Protein AF-A0A9D7MPT8-F1 (afdb_monomer_lite)

Structure (mmCIF, N/CA/C/O backbone):
data_AF-A0A9D7MPT8-F1
#
_entry.id   AF-A0A9D7MPT8-F1
#
loop_
_atom_site.group_PDB
_atom_site.id
_atom_site.type_symbol
_atom_site.label_atom_id
_atom_site.label_alt_id
_atom_site.label_comp_id
_atom_site.label_asym_id
_atom_site.label_entity_id
_atom_site.label_seq_id
_atom_site.pdbx_PDB_ins_code
_atom_site.Cartn_x
_atom_site.Cartn_y
_atom_site.Cartn_z
_atom_site.occupancy
_atom_site.B_iso_or_equiv
_atom_site.auth_seq_id
_atom_site.auth_comp_id
_atom_site.auth_asym_id
_atom_site.auth_atom_id
_atom_site.pdbx_PDB_model_num
ATOM 1 N N . MET A 1 1 ? 1.029 -0.005 -26.015 1.00 52.91 1 MET A N 1
ATOM 2 C CA . MET A 1 1 ? 0.612 1.317 -26.519 1.00 52.91 1 MET A CA 1
ATOM 3 C C . MET A 1 1 ? 1.870 2.120 -26.772 1.00 52.91 1 MET A C 1
ATOM 5 O O . MET A 1 1 ? 2.689 2.194 -25.864 1.00 52.91 1 MET A O 1
ATOM 9 N N . SER A 1 2 ? 2.068 2.625 -27.988 1.00 65.50 2 SER A N 1
ATOM 10 C CA . SER A 1 2 ? 3.262 3.395 -28.365 1.00 65.50 2 SER A CA 1
ATOM 11 C C . SER A 1 2 ? 2.953 4.892 -28.501 1.00 65.50 2 SER A C 1
ATOM 13 O O . SER A 1 2 ? 1.793 5.294 -28.601 1.00 65.50 2 SER A O 1
ATOM 15 N N . GLN A 1 3 ? 3.990 5.736 -28.554 1.00 68.50 3 GLN A N 1
ATOM 16 C CA . GLN A 1 3 ? 3.855 7.165 -28.879 1.00 68.50 3 GLN A CA 1
ATOM 17 C C . GLN A 1 3 ? 3.132 7.387 -30.221 1.00 68.50 3 GLN A C 1
ATOM 19 O O . GLN A 1 3 ? 2.361 8.334 -30.370 1.00 68.50 3 GLN A O 1
ATOM 24 N N . GLU A 1 4 ? 3.337 6.492 -31.190 1.00 76.75 4 GLU A N 1
ATOM 25 C CA . GLU A 1 4 ? 2.678 6.548 -32.497 1.00 76.75 4 GLU A CA 1
ATOM 26 C C . GLU A 1 4 ? 1.159 6.372 -32.389 1.00 76.75 4 GLU A C 1
ATOM 28 O O . GLU A 1 4 ? 0.420 7.014 -33.134 1.00 76.75 4 GLU A O 1
ATOM 33 N N . ASP A 1 5 ? 0.678 5.558 -31.444 1.00 76.62 5 ASP A N 1
ATOM 34 C CA . ASP A 1 5 ? -0.756 5.376 -31.205 1.00 76.62 5 ASP A CA 1
ATOM 35 C C . ASP A 1 5 ? -1.396 6.658 -30.643 1.00 76.62 5 ASP A C 1
ATOM 37 O O . ASP A 1 5 ? -2.483 7.049 -31.075 1.00 76.62 5 ASP A O 1
ATOM 41 N N . ILE A 1 6 ? -0.691 7.367 -29.750 1.00 76.00 6 ILE A N 1
ATOM 42 C CA . ILE A 1 6 ? -1.137 8.652 -29.184 1.00 76.00 6 ILE A CA 1
ATOM 43 C C . ILE A 1 6 ? -1.155 9.744 -30.261 1.00 76.00 6 ILE A C 1
ATOM 45 O O . ILE A 1 6 ? -2.119 10.506 -30.343 1.00 76.00 6 ILE A O 1
ATOM 49 N N . ILE A 1 7 ? -0.129 9.814 -31.118 1.00 83.25 7 ILE A N 1
ATOM 50 C CA . ILE A 1 7 ? -0.075 10.777 -32.232 1.00 83.25 7 ILE A CA 1
ATOM 51 C C . ILE A 1 7 ? -1.159 10.469 -33.271 1.00 83.25 7 ILE A C 1
ATOM 53 O O . ILE A 1 7 ? -1.781 11.386 -33.804 1.00 83.25 7 ILE A O 1
ATOM 57 N N . ARG A 1 8 ? -1.442 9.189 -33.540 1.00 86.12 8 ARG A N 1
ATOM 58 C CA . ARG A 1 8 ? -2.521 8.784 -34.452 1.00 86.12 8 ARG A CA 1
ATOM 59 C C . ARG A 1 8 ? -3.890 9.237 -33.942 1.00 86.12 8 ARG A C 1
ATOM 61 O O . ARG A 1 8 ? -4.705 9.702 -34.736 1.00 86.12 8 ARG A O 1
ATOM 68 N N . ALA A 1 9 ? -4.133 9.124 -32.636 1.00 84.44 9 ALA A N 1
ATOM 69 C CA . ALA A 1 9 ? -5.359 9.605 -32.003 1.00 84.44 9 ALA A CA 1
ATOM 70 C C . ALA A 1 9 ? -5.410 11.141 -31.878 1.00 84.44 9 ALA A C 1
ATOM 72 O O . ALA A 1 9 ? -6.498 11.718 -31.879 1.00 84.44 9 ALA A O 1
ATOM 73 N N . ASN A 1 10 ? -4.247 11.803 -31.824 1.00 86.75 10 ASN A N 1
ATOM 74 C CA . ASN A 1 10 ? -4.103 13.250 -31.638 1.00 86.75 10 ASN A CA 1
ATOM 75 C C . ASN A 1 10 ? -3.073 13.842 -32.616 1.00 86.75 10 ASN A C 1
ATOM 77 O O . ASN A 1 10 ? -1.945 14.159 -32.222 1.00 86.75 10 ASN A O 1
ATOM 81 N N . PRO A 1 11 ? -3.445 14.049 -33.892 1.00 88.75 11 PRO A N 1
ATOM 82 C CA . PRO A 1 11 ? -2.499 14.479 -34.924 1.00 88.75 11 PRO A CA 1
ATOM 83 C C . PRO A 1 11 ? -1.798 15.807 -34.621 1.00 88.75 11 PRO A C 1
ATOM 85 O O . PRO A 1 11 ? -0.699 16.050 -35.106 1.00 88.75 11 PRO A O 1
ATOM 88 N N . PHE A 1 12 ? -2.404 16.662 -33.793 1.00 86.06 12 PHE A N 1
ATOM 89 C CA . PHE A 1 12 ? -1.827 17.945 -33.392 1.00 86.06 12 PHE A CA 1
ATOM 90 C C . PHE A 1 12 ? -0.574 17.817 -32.512 1.00 86.06 12 PHE A C 1
ATOM 92 O O . PHE A 1 12 ? 0.147 18.801 -32.375 1.00 86.06 12 PHE A O 1
ATOM 99 N N . PHE A 1 13 ? -0.294 16.639 -31.942 1.00 83.38 13 PHE A N 1
ATOM 100 C CA . PHE A 1 13 ? 0.969 16.359 -31.255 1.00 83.38 13 PHE A CA 1
ATOM 101 C C . PHE A 1 13 ? 2.124 16.053 -32.207 1.00 83.38 13 PHE A C 1
ATOM 103 O O . PHE A 1 13 ? 3.279 16.101 -31.777 1.00 83.38 13 PHE A O 1
ATOM 110 N N . ALA A 1 14 ? 1.857 15.765 -33.485 1.00 84.44 14 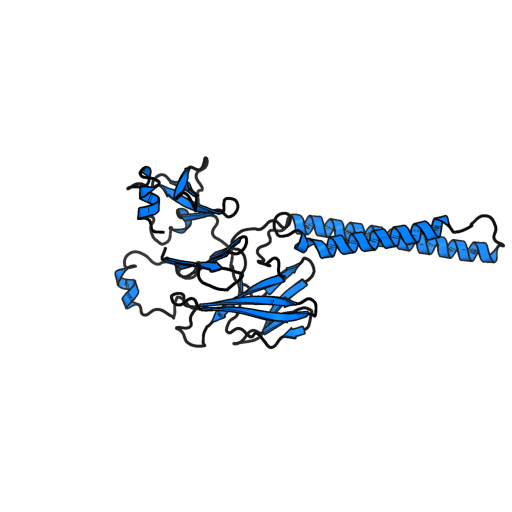ALA A N 1
ATOM 111 C CA . ALA A 1 14 ? 2.908 15.527 -34.466 1.00 84.44 14 ALA A CA 1
ATOM 112 C C . ALA A 1 14 ? 3.802 16.775 -34.588 1.00 84.44 14 ALA A C 1
ATOM 114 O O . ALA A 1 14 ? 3.372 17.820 -35.070 1.00 84.44 14 ALA A O 1
ATOM 115 N N . GLY A 1 15 ? 5.042 16.677 -34.097 1.00 77.88 15 GLY A N 1
ATOM 116 C CA . GLY A 1 15 ? 6.001 17.789 -34.058 1.00 77.88 15 GLY A CA 1
ATOM 117 C C . GLY A 1 15 ? 5.769 18.830 -32.953 1.00 77.88 15 GLY A C 1
ATOM 118 O O . GLY A 1 15 ? 6.549 19.773 -32.850 1.00 77.88 15 GLY A O 1
ATOM 119 N N . ASN A 1 16 ? 4.742 18.660 -32.117 1.00 81.12 16 ASN A N 1
ATOM 120 C CA . ASN A 1 16 ? 4.371 19.607 -31.059 1.00 81.12 16 ASN A CA 1
ATOM 121 C C . ASN A 1 16 ? 4.410 19.020 -29.648 1.00 81.12 16 ASN A C 1
ATOM 123 O O . ASN A 1 16 ? 4.405 19.795 -28.697 1.00 81.12 16 ASN A O 1
ATOM 127 N N . LEU A 1 17 ? 4.445 17.695 -29.495 1.00 81.19 17 LEU A N 1
ATOM 128 C CA . LEU A 1 17 ? 4.670 17.057 -28.198 1.00 81.19 17 LEU A CA 1
ATOM 129 C C . LEU A 1 17 ? 6.039 17.474 -27.649 1.00 81.19 17 LEU A C 1
ATOM 131 O O . LEU A 1 17 ? 7.028 17.400 -28.383 1.00 81.19 17 LEU A O 1
ATOM 13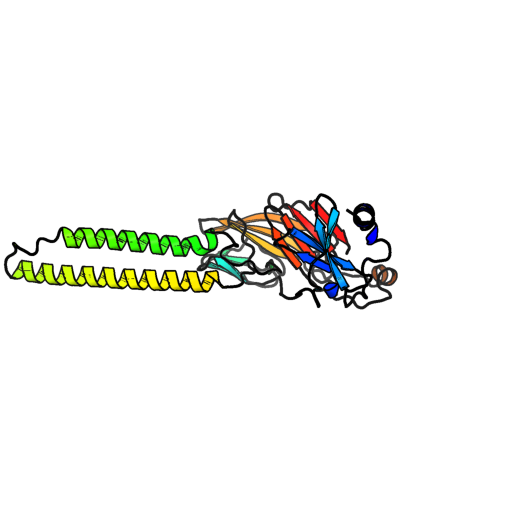5 N N . SER A 1 18 ? 6.105 17.888 -26.382 1.00 76.94 18 SER A N 1
ATOM 136 C CA . SER A 1 18 ? 7.357 18.326 -25.765 1.00 76.94 18 SER A CA 1
ATOM 137 C C . SER A 1 18 ? 8.443 17.266 -25.882 1.00 76.94 18 SER A C 1
ATOM 139 O O . SER A 1 18 ? 8.243 16.113 -25.522 1.00 76.94 18 SER A O 1
ATOM 141 N N . GLN A 1 19 ? 9.627 17.661 -26.334 1.00 76.38 19 GLN A N 1
ATOM 142 C CA . GLN A 1 19 ? 10.819 16.808 -26.341 1.00 76.38 19 GLN A CA 1
ATOM 143 C C . GLN A 1 19 ? 11.842 17.392 -25.358 1.00 76.38 19 GLN A C 1
ATOM 145 O O . GLN A 1 19 ? 12.830 17.988 -25.789 1.00 76.38 19 GLN A O 1
ATOM 150 N N . PRO A 1 20 ? 11.558 17.356 -24.043 1.00 66.12 20 PRO A N 1
ATOM 151 C CA . PRO A 1 20 ? 12.409 18.000 -23.057 1.00 66.12 20 PRO A CA 1
ATOM 152 C C . PRO A 1 20 ? 13.755 17.292 -22.919 1.00 66.12 20 PRO A C 1
ATOM 154 O O . PRO A 1 20 ? 13.882 16.097 -23.185 1.00 66.12 20 PRO A O 1
ATOM 157 N N . GLU A 1 21 ? 14.754 18.026 -22.431 1.00 58.06 21 GLU A N 1
ATOM 158 C CA . GLU A 1 21 ? 15.981 17.404 -21.941 1.00 58.06 21 GLU A CA 1
ATOM 159 C C . GLU A 1 21 ? 15.659 16.484 -20.756 1.00 58.06 21 GLU A C 1
ATOM 161 O O . GLU A 1 21 ? 14.774 16.779 -19.944 1.00 58.06 21 GLU A O 1
ATOM 166 N N . TRP A 1 22 ? 16.389 15.374 -20.648 1.00 56.22 22 TRP A N 1
ATOM 167 C CA . TRP A 1 22 ? 16.114 14.286 -19.703 1.00 56.22 22 TRP A CA 1
ATOM 168 C C . TRP A 1 22 ? 15.943 14.741 -18.248 1.00 56.22 22 TRP A C 1
ATOM 170 O O . TRP A 1 22 ? 14.982 14.362 -17.582 1.00 56.22 22 TRP A O 1
ATOM 180 N N . ASN A 1 23 ? 16.816 15.630 -17.776 1.00 53.31 23 ASN A N 1
ATOM 181 C CA . ASN A 1 23 ? 16.774 16.228 -16.434 1.00 53.31 23 ASN A CA 1
ATOM 182 C C . ASN A 1 23 ? 15.512 17.076 -16.158 1.00 53.31 23 ASN A C 1
ATOM 184 O O . ASN A 1 23 ? 15.266 17.489 -15.023 1.00 53.31 23 ASN A O 1
ATOM 188 N N . THR A 1 24 ? 14.706 17.354 -17.183 1.00 60.75 24 THR A N 1
ATOM 189 C CA . THR A 1 24 ? 13.483 18.149 -17.089 1.00 60.75 24 THR A CA 1
ATOM 190 C C . THR A 1 24 ? 12.220 17.390 -17.472 1.00 60.75 24 THR A C 1
ATOM 192 O O . THR A 1 24 ? 11.157 17.989 -17.374 1.00 60.75 24 THR A O 1
ATOM 195 N N . VAL A 1 25 ? 12.282 16.095 -17.818 1.00 66.56 25 VAL A N 1
ATOM 196 C CA . VAL A 1 25 ? 11.120 15.255 -18.210 1.00 66.56 25 VAL A CA 1
ATOM 197 C C . VAL A 1 25 ? 9.954 15.379 -17.226 1.00 66.56 25 VAL A C 1
ATOM 199 O O . VAL A 1 25 ? 8.803 15.538 -17.630 1.00 66.56 25 VAL A O 1
ATOM 202 N N . GLN A 1 26 ? 10.268 15.442 -15.933 1.00 60.72 26 GLN A N 1
ATOM 203 C CA . GLN A 1 26 ? 9.324 15.672 -14.837 1.00 60.72 26 GLN A CA 1
ATOM 204 C C . GLN A 1 26 ? 8.533 16.994 -14.907 1.00 60.72 26 GLN A C 1
ATOM 206 O O . GLN A 1 26 ? 7.583 17.211 -14.170 1.00 60.72 26 GLN A O 1
ATOM 211 N N . ARG A 1 27 ? 8.892 17.927 -15.784 1.00 64.25 27 ARG A N 1
ATOM 212 C CA . ARG A 1 27 ? 8.135 19.168 -16.007 1.00 64.25 27 ARG A CA 1
ATOM 213 C C . ARG A 1 27 ? 7.127 19.047 -17.146 1.00 64.25 27 ARG A C 1
ATOM 215 O O . ARG A 1 27 ? 6.293 19.932 -17.289 1.00 64.25 27 ARG A O 1
ATOM 222 N N . PHE A 1 28 ? 7.198 17.976 -17.936 1.00 68.88 28 PHE A N 1
ATOM 223 C CA . PHE A 1 28 ? 6.450 17.834 -19.188 1.00 68.88 28 PHE A CA 1
ATOM 224 C C . PHE A 1 28 ? 5.577 16.574 -19.241 1.00 68.88 28 PHE A C 1
ATOM 226 O O . PHE A 1 28 ? 4.603 16.531 -19.990 1.00 68.88 28 PHE A O 1
ATOM 233 N N . TYR A 1 29 ? 5.872 15.582 -18.403 1.00 72.94 29 TYR A N 1
ATOM 234 C CA . TYR A 1 29 ? 5.128 14.332 -18.333 1.00 72.94 29 TYR A CA 1
ATOM 235 C C . TYR A 1 29 ? 4.701 14.022 -16.901 1.00 72.94 29 TYR A C 1
ATOM 237 O O . TYR A 1 29 ? 5.472 14.193 -15.955 1.00 72.94 29 TYR A O 1
ATOM 245 N N . GLY A 1 30 ? 3.472 13.540 -16.744 1.00 69.25 30 GLY A N 1
ATOM 246 C CA . GLY A 1 30 ? 2.886 13.217 -15.448 1.00 69.25 30 GLY A CA 1
ATOM 247 C C . GLY A 1 30 ? 1.729 12.228 -15.558 1.00 69.25 30 GLY A C 1
ATOM 248 O O . GLY A 1 30 ? 1.456 11.670 -16.620 1.00 69.25 30 GLY A O 1
ATOM 249 N N . PHE A 1 31 ? 1.036 12.005 -14.447 1.00 66.12 31 PHE A N 1
ATOM 250 C CA . PHE A 1 31 ? -0.172 11.188 -14.396 1.00 66.12 31 PHE A CA 1
ATOM 251 C C . PHE A 1 31 ? -1.131 11.782 -13.370 1.00 66.12 31 PHE A C 1
ATOM 253 O O . PHE A 1 31 ? -0.730 12.034 -12.233 1.00 66.12 31 PHE A O 1
ATOM 260 N N . ASP A 1 32 ? -2.382 11.987 -13.769 1.00 59.31 32 ASP A N 1
ATOM 261 C CA . ASP A 1 32 ? -3.448 12.474 -12.897 1.00 59.31 32 ASP A CA 1
ATOM 262 C C . ASP A 1 32 ? -4.269 11.305 -12.393 1.00 59.31 32 ASP A C 1
ATOM 264 O O . ASP A 1 32 ? -4.832 10.537 -13.172 1.00 59.31 32 ASP A O 1
ATOM 268 N N . VAL A 1 33 ? -4.310 11.158 -11.075 1.00 49.66 33 VAL A N 1
ATOM 269 C CA . VAL A 1 33 ? -4.965 10.025 -10.420 1.00 49.66 33 VAL A CA 1
ATOM 270 C C . VAL A 1 33 ? -6.466 10.220 -10.294 1.00 49.66 33 VAL A C 1
ATOM 272 O O . VAL A 1 33 ? -7.190 9.232 -10.338 1.00 49.66 33 VAL A O 1
ATOM 275 N N . LEU A 1 34 ? -6.948 11.461 -10.196 1.00 49.78 34 LEU A N 1
ATOM 276 C CA . LEU A 1 34 ? -8.384 11.735 -10.130 1.00 49.78 34 LEU A CA 1
ATOM 277 C C . LEU A 1 34 ? -9.047 11.428 -11.474 1.00 49.78 34 LEU A C 1
ATOM 279 O O . LEU A 1 34 ? -10.147 10.884 -11.517 1.00 49.78 34 LEU A O 1
ATOM 283 N N . LYS A 1 35 ? -8.355 11.740 -12.575 1.00 55.16 35 LYS A N 1
ATOM 284 C CA . LYS A 1 35 ? -8.800 11.420 -13.937 1.00 55.16 35 LYS A CA 1
ATOM 285 C C . LYS A 1 35 ? -8.324 10.058 -14.446 1.00 55.16 35 LYS A C 1
ATOM 287 O O . LYS A 1 35 ? -8.833 9.595 -15.462 1.00 55.16 35 LYS A O 1
ATOM 292 N N . ILE A 1 36 ? -7.360 9.431 -13.768 1.00 55.69 36 ILE A N 1
ATOM 293 C CA . ILE A 1 36 ? -6.693 8.182 -14.181 1.00 55.69 36 ILE A CA 1
ATOM 294 C C . ILE A 1 36 ? -6.138 8.323 -15.608 1.00 55.69 36 ILE A C 1
ATOM 296 O O . ILE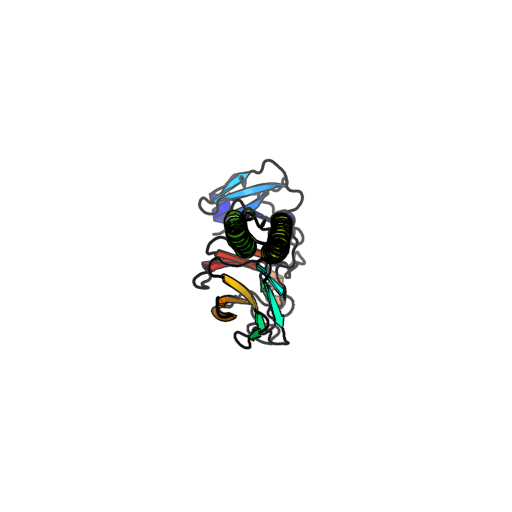 A 1 36 ? -6.345 7.482 -16.482 1.00 55.69 36 ILE A O 1
ATOM 300 N N . ALA A 1 37 ? -5.460 9.438 -15.867 1.00 64.38 37 ALA A N 1
ATOM 301 C CA . ALA A 1 37 ? -5.052 9.834 -17.208 1.00 64.38 37 ALA A CA 1
ATOM 302 C C . ALA A 1 37 ? -3.574 10.251 -17.226 1.00 64.38 37 ALA A C 1
ATOM 304 O O . ALA A 1 37 ? -3.169 11.096 -16.418 1.00 64.38 37 ALA A O 1
ATOM 305 N N . PRO A 1 38 ? -2.752 9.719 -18.154 1.00 71.31 38 PRO A N 1
ATOM 306 C CA . PRO A 1 38 ? -1.439 10.281 -18.434 1.00 71.31 38 PRO A CA 1
ATOM 307 C C . PRO A 1 38 ? -1.549 11.760 -18.794 1.00 71.31 38 PRO A C 1
ATOM 309 O O . PRO A 1 38 ? -2.461 12.172 -19.509 1.00 71.31 38 PRO A O 1
ATOM 312 N N . MET A 1 39 ? -0.601 12.551 -18.314 1.00 77.69 39 MET A N 1
ATOM 313 C CA . MET A 1 39 ? -0.482 13.966 -18.630 1.00 77.69 39 MET A CA 1
ATOM 314 C C . MET A 1 39 ? 0.742 14.162 -19.510 1.00 77.69 39 MET A C 1
ATOM 316 O O . MET A 1 39 ? 1.839 13.731 -19.155 1.00 77.69 39 MET A O 1
ATOM 320 N N . VAL A 1 40 ? 0.559 14.826 -20.643 1.00 81.00 40 VAL A N 1
ATOM 321 C CA . VAL A 1 40 ? 1.644 15.193 -21.560 1.00 81.00 40 VAL A CA 1
ATOM 322 C C . VAL A 1 40 ? 1.575 16.682 -21.844 1.00 81.00 40 VAL A C 1
ATOM 324 O O . VAL A 1 40 ? 0.483 17.249 -21.830 1.00 81.00 40 VAL A O 1
ATOM 327 N N . SER A 1 41 ? 2.701 17.325 -22.128 1.00 79.88 41 SER A N 1
ATOM 328 C CA . SER A 1 41 ? 2.706 18.721 -22.557 1.00 79.88 41 SER A CA 1
ATOM 329 C C . SER A 1 41 ? 3.171 18.924 -23.995 1.00 79.88 41 SER A C 1
ATOM 331 O O . SER A 1 41 ? 3.801 18.060 -24.611 1.00 79.88 41 SER A O 1
ATOM 333 N N . ASP A 1 42 ? 2.783 20.069 -24.557 1.00 81.12 42 ASP A N 1
ATOM 334 C CA . ASP A 1 42 ? 3.267 20.543 -25.849 1.00 81.12 42 ASP A CA 1
ATOM 335 C C . ASP A 1 42 ? 4.461 21.501 -25.712 1.00 81.12 42 ASP A C 1
ATOM 337 O O . ASP A 1 42 ? 4.772 22.020 -24.639 1.00 81.12 42 ASP A O 1
ATOM 341 N N . ASN A 1 43 ? 5.137 21.784 -26.825 1.00 78.56 43 ASN A N 1
ATOM 342 C CA . ASN A 1 43 ? 6.272 22.712 -26.895 1.00 78.56 43 ASN A CA 1
ATOM 343 C C . ASN A 1 43 ? 5.954 24.139 -26.397 1.00 78.56 43 ASN A C 1
ATOM 345 O O . ASN A 1 43 ? 6.875 24.917 -26.162 1.00 78.56 43 ASN A O 1
ATOM 349 N N . SER A 1 44 ? 4.674 24.495 -26.240 1.00 75.56 44 SER A N 1
ATOM 350 C CA . SER A 1 44 ? 4.227 25.780 -25.687 1.00 75.56 44 SER A CA 1
ATOM 351 C C . SER A 1 44 ? 3.936 25.720 -24.179 1.00 75.56 44 SER A C 1
ATOM 353 O O . SER A 1 44 ? 3.575 26.739 -23.590 1.00 75.56 44 SER A O 1
ATOM 355 N N . GLY A 1 45 ? 4.098 24.555 -23.544 1.00 70.12 45 GLY A N 1
ATOM 356 C CA . GLY A 1 45 ? 3.878 24.336 -22.116 1.00 70.12 45 GLY A CA 1
ATOM 357 C C . GLY A 1 45 ? 2.417 24.099 -21.725 1.00 70.12 45 GLY A C 1
ATOM 358 O O . GLY A 1 45 ? 2.101 24.146 -20.535 1.00 70.12 45 GLY A O 1
ATOM 359 N N . TYR A 1 46 ? 1.512 23.854 -22.680 1.00 78.56 46 TYR A N 1
ATOM 360 C CA . TYR A 1 46 ? 0.156 23.414 -22.345 1.00 78.56 46 TYR A CA 1
ATOM 361 C C . TYR A 1 46 ? 0.147 21.934 -22.010 1.00 78.56 46 TYR A C 1
ATOM 363 O O . TYR A 1 46 ? 0.821 21.154 -22.676 1.00 78.56 46 TYR A O 1
ATOM 371 N N . VAL A 1 47 ? -0.655 21.553 -21.019 1.00 81.00 47 VAL A N 1
ATOM 372 C CA . VAL A 1 47 ? -0.804 20.166 -20.583 1.00 81.00 47 VAL A CA 1
ATOM 373 C C . VAL A 1 47 ? -2.079 19.569 -21.177 1.00 81.00 47 VAL A C 1
ATOM 375 O O . VAL A 1 47 ? -3.063 20.264 -21.433 1.00 81.00 47 VAL A O 1
ATOM 378 N N . TYR A 1 48 ? -2.048 18.267 -21.420 1.00 83.00 48 TYR A N 1
ATOM 379 C CA . TYR A 1 48 ? -3.138 17.490 -21.977 1.00 83.00 48 TYR A CA 1
ATOM 380 C C . TYR A 1 48 ? -3.285 16.189 -21.194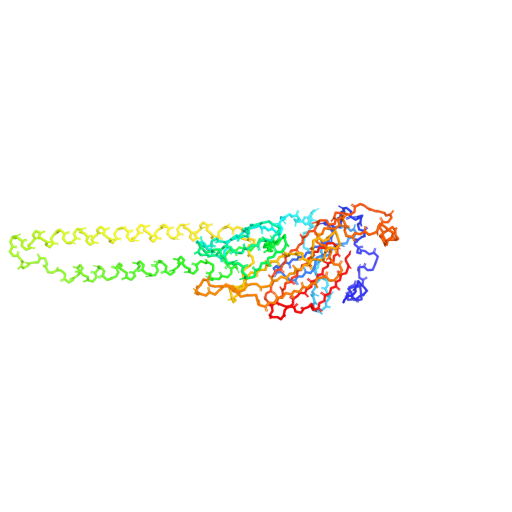 1.00 83.00 48 TYR A C 1
ATOM 382 O O . TYR A 1 48 ? -2.294 15.502 -20.948 1.00 83.00 48 TYR A O 1
ATOM 390 N N . TYR A 1 49 ? -4.518 15.835 -20.848 1.00 80.62 49 TYR A N 1
ATOM 391 C CA . TYR A 1 49 ? -4.868 14.521 -20.319 1.00 80.62 49 TYR A CA 1
ATOM 392 C C . TYR A 1 49 ? -5.112 13.554 -21.466 1.00 80.62 49 TYR A C 1
ATOM 394 O O . TYR A 1 49 ? -5.883 13.868 -22.368 1.00 80.62 49 TYR A O 1
ATOM 402 N N . ILE A 1 50 ? -4.494 12.381 -21.428 1.00 79.00 50 ILE A N 1
ATOM 403 C CA . ILE A 1 50 ? -4.733 11.314 -22.396 1.00 79.00 50 ILE A CA 1
ATOM 404 C C . ILE A 1 50 ? -5.748 10.343 -21.803 1.00 79.00 50 ILE A C 1
ATOM 406 O O . ILE A 1 50 ? -5.499 9.734 -20.767 1.00 79.00 50 ILE A O 1
ATOM 410 N N . ASP A 1 51 ? -6.888 10.172 -22.463 1.00 74.25 51 ASP A N 1
ATOM 411 C CA . ASP A 1 51 ? -7.829 9.107 -22.121 1.00 74.25 51 ASP A CA 1
ATOM 412 C C . ASP A 1 51 ? -7.144 7.742 -22.348 1.00 74.25 51 ASP A C 1
ATOM 414 O O . ASP A 1 51 ? -6.726 7.453 -23.473 1.00 74.25 51 ASP A O 1
ATOM 418 N N . PRO A 1 52 ? -7.015 6.881 -21.323 1.00 68.88 52 PRO A N 1
ATOM 419 C CA . PRO A 1 52 ? -6.278 5.622 -21.436 1.00 68.88 52 PRO A CA 1
ATOM 420 C C . PRO A 1 52 ? -6.955 4.581 -22.344 1.00 68.88 52 PRO A C 1
ATOM 422 O O . PRO A 1 52 ? -6.313 3.604 -22.727 1.00 68.88 52 PRO A O 1
ATOM 425 N N . VAL A 1 53 ? -8.235 4.760 -22.686 1.00 72.44 53 VAL A N 1
ATOM 426 C CA . VAL A 1 53 ? -9.010 3.863 -23.554 1.00 72.44 53 VAL A CA 1
ATOM 427 C C . VAL A 1 53 ? -9.073 4.408 -24.975 1.00 72.44 53 VAL A C 1
ATOM 429 O O . VAL A 1 53 ? -8.758 3.697 -25.928 1.00 72.44 53 VAL A O 1
ATOM 432 N N . SER A 1 54 ? -9.499 5.663 -25.137 1.00 78.50 54 SER A N 1
ATOM 433 C CA . SER A 1 54 ? -9.693 6.257 -26.467 1.00 78.50 54 SER A CA 1
ATOM 434 C C . SER A 1 54 ? -8.428 6.887 -27.046 1.00 78.50 54 SER A C 1
ATOM 436 O O . SER A 1 54 ? -8.390 7.202 -28.238 1.00 78.50 54 SER A O 1
ATOM 438 N N . LEU A 1 55 ? -7.406 7.077 -26.209 1.00 79.19 55 LEU A N 1
ATOM 439 C CA . LEU A 1 55 ? -6.152 7.774 -26.494 1.00 79.19 55 LEU A CA 1
ATOM 440 C C . LEU A 1 55 ? -6.327 9.241 -26.864 1.00 79.19 55 LEU A C 1
ATOM 442 O O . LEU A 1 55 ? -5.349 9.881 -27.230 1.00 79.19 55 LEU A O 1
ATOM 446 N N . LYS A 1 56 ? -7.538 9.798 -26.779 1.00 83.81 56 LYS A N 1
ATOM 447 C CA . LYS A 1 56 ? -7.795 11.198 -27.110 1.00 83.81 56 LYS A CA 1
ATOM 448 C C . LYS A 1 56 ? -7.278 12.117 -26.013 1.00 83.81 56 LYS A C 1
ATOM 450 O O . LYS A 1 56 ? -7.382 11.814 -24.828 1.00 83.81 56 LYS A O 1
ATOM 455 N N . ALA A 1 57 ? -6.750 13.253 -26.439 1.00 85.50 57 ALA A N 1
ATOM 456 C CA . ALA A 1 57 ? -6.163 14.257 -25.582 1.00 85.50 57 ALA A CA 1
ATOM 457 C C . ALA A 1 57 ? -7.162 15.376 -25.261 1.00 85.50 57 ALA A C 1
ATOM 459 O O . ALA A 1 57 ? -7.732 16.000 -26.158 1.00 85.50 57 ALA A O 1
ATOM 460 N N . GLU A 1 58 ? -7.332 15.659 -23.975 1.00 86.25 58 GLU A N 1
ATOM 461 C CA . GLU A 1 58 ? -8.113 16.774 -23.444 1.00 86.25 58 GLU A CA 1
ATOM 462 C C . GLU A 1 58 ? -7.156 17.856 -22.928 1.00 86.25 58 GLU A C 1
ATOM 464 O O . GLU A 1 58 ? -6.395 17.628 -21.987 1.00 86.25 58 GLU A O 1
ATOM 469 N N . LYS A 1 59 ? -7.176 19.042 -23.542 1.00 84.94 59 LYS A N 1
ATOM 470 C CA . LYS A 1 59 ? -6.317 20.167 -23.147 1.00 84.94 59 LYS A CA 1
ATOM 471 C C . LYS A 1 59 ? -6.742 20.742 -21.792 1.00 84.94 59 LYS A C 1
ATOM 473 O O . LYS A 1 59 ? -7.925 21.000 -21.582 1.00 84.94 59 LYS A O 1
ATOM 478 N N . THR A 1 60 ? -5.786 21.012 -20.905 1.00 73.88 60 THR A N 1
ATOM 479 C CA . THR A 1 60 ? -6.046 21.687 -19.626 1.00 73.88 60 THR A CA 1
ATOM 480 C C . THR A 1 60 ? -6.296 23.184 -19.816 1.00 73.88 60 THR A C 1
ATOM 482 O O . THR A 1 60 ? -5.781 23.818 -20.740 1.00 73.88 60 THR A O 1
ATOM 485 N N . THR A 1 61 ? -7.086 23.777 -18.920 1.00 63.88 61 THR A N 1
ATOM 486 C CA . THR A 1 61 ? -7.353 25.225 -18.903 1.00 63.88 61 THR A CA 1
ATOM 487 C C . THR A 1 61 ? -6.200 26.044 -18.321 1.00 63.88 61 THR A C 1
ATOM 489 O O . THR A 1 61 ? -6.090 27.230 -18.620 1.00 63.88 61 THR A O 1
ATOM 492 N N . GLU A 1 62 ? -5.326 25.424 -17.525 1.00 56.50 62 GLU A N 1
ATOM 493 C CA . GLU A 1 62 ? -4.174 26.061 -16.879 1.00 56.50 62 GLU A CA 1
ATOM 494 C C . GLU A 1 62 ? -2.857 25.404 -17.317 1.00 56.50 62 GLU A C 1
ATOM 496 O O . GLU A 1 62 ? -2.807 24.193 -17.557 1.00 56.50 62 GLU A O 1
ATOM 501 N N . SER A 1 63 ? -1.783 26.196 -17.417 1.00 54.66 63 SER A N 1
ATOM 502 C CA . SER A 1 63 ? -0.425 25.683 -17.607 1.00 54.66 63 SER A CA 1
ATOM 503 C C . SER A 1 63 ? 0.178 25.312 -16.253 1.00 54.66 63 SER A C 1
ATOM 505 O O . SER A 1 63 ? 0.374 26.156 -15.376 1.00 54.66 63 SER A O 1
ATOM 507 N N . ILE A 1 64 ? 0.479 24.030 -16.062 1.00 54.50 64 ILE A N 1
ATOM 508 C CA . ILE A 1 64 ? 1.146 23.559 -14.848 1.00 54.50 64 ILE A CA 1
ATOM 509 C C . ILE A 1 64 ? 2.641 23.881 -14.991 1.00 54.50 64 ILE A C 1
ATOM 511 O O . ILE A 1 64 ? 3.304 23.373 -15.889 1.00 54.50 64 ILE A O 1
ATOM 515 N N . LYS A 1 65 ? 3.179 24.771 -14.140 1.00 49.38 65 LYS A N 1
ATOM 516 C CA . LYS A 1 65 ? 4.582 25.247 -14.226 1.00 49.38 65 LYS A CA 1
ATOM 517 C C . LYS A 1 65 ? 5.620 24.153 -13.952 1.00 49.38 65 LYS A C 1
ATOM 519 O O . LYS A 1 65 ? 6.744 24.230 -14.440 1.00 49.38 65 LYS A O 1
ATOM 524 N N . ALA A 1 66 ? 5.242 23.177 -13.143 1.00 50.91 66 ALA A N 1
ATOM 525 C CA . ALA A 1 66 ? 5.934 21.924 -12.915 1.00 50.91 66 ALA A CA 1
ATOM 526 C C . ALA A 1 66 ? 4.899 20.974 -12.320 1.00 50.91 66 ALA A C 1
ATOM 528 O O . ALA A 1 66 ? 4.094 21.390 -11.485 1.00 50.91 66 ALA A O 1
ATOM 529 N N . PHE A 1 67 ? 4.901 19.721 -12.750 1.00 54.59 67 PHE A N 1
ATOM 530 C CA . PHE A 1 67 ? 4.183 18.695 -12.010 1.00 54.59 67 PHE A CA 1
ATOM 531 C C . PHE A 1 67 ? 4.809 18.608 -10.610 1.00 54.59 67 PHE A C 1
ATOM 533 O O . PHE A 1 67 ? 6.034 18.694 -10.486 1.00 54.59 67 PHE A O 1
ATOM 540 N N . GLU A 1 68 ? 4.001 18.460 -9.557 1.00 48.94 68 GLU A N 1
ATOM 541 C CA . GLU A 1 68 ? 4.551 18.096 -8.250 1.00 48.94 68 GLU A CA 1
ATOM 542 C C . GLU A 1 68 ? 5.159 16.692 -8.384 1.00 48.94 68 GLU A C 1
ATOM 544 O O . GLU A 1 68 ? 4.484 15.675 -8.575 1.00 48.94 68 GLU A O 1
ATOM 549 N N . PHE A 1 69 ? 6.482 16.665 -8.384 1.00 50.81 69 PHE A N 1
ATOM 550 C CA . PHE A 1 69 ? 7.285 15.485 -8.159 1.00 50.81 69 PHE A CA 1
ATOM 551 C C . PHE A 1 69 ? 7.847 15.692 -6.768 1.00 50.81 69 PHE A C 1
ATOM 553 O O . PHE A 1 69 ? 8.748 16.499 -6.628 1.00 50.81 69 PHE A O 1
ATOM 560 N N . ASP A 1 70 ? 7.247 15.067 -5.757 1.00 54.16 70 ASP A N 1
ATOM 561 C CA . ASP A 1 70 ? 7.987 14.601 -4.587 1.00 54.16 70 ASP A CA 1
ATOM 562 C C . ASP A 1 70 ? 7.088 13.759 -3.683 1.00 54.16 70 ASP A C 1
ATOM 564 O O . ASP A 1 70 ? 6.076 14.221 -3.159 1.00 54.16 70 ASP A O 1
ATOM 568 N N . ASN A 1 71 ? 7.497 12.508 -3.488 1.00 52.66 71 ASN A N 1
ATOM 569 C CA . ASN A 1 71 ? 7.577 11.888 -2.173 1.00 52.66 71 ASN A CA 1
ATOM 570 C C . ASN A 1 71 ? 8.346 10.578 -2.293 1.00 52.66 71 ASN A C 1
ATOM 572 O O . ASN A 1 71 ? 8.192 9.837 -3.264 1.00 52.66 71 ASN A O 1
ATOM 576 N N . ASN A 1 72 ? 9.152 10.285 -1.274 1.00 66.38 72 ASN A N 1
ATOM 577 C CA . ASN A 1 72 ? 9.792 8.989 -1.112 1.00 66.38 72 ASN A CA 1
ATOM 578 C C . ASN A 1 72 ? 8.675 7.931 -1.034 1.00 66.38 72 ASN A C 1
ATOM 580 O O . ASN A 1 72 ? 8.025 7.774 -0.000 1.00 66.38 72 ASN A O 1
ATOM 584 N N . CYS A 1 73 ? 8.386 7.253 -2.147 1.00 82.38 73 CYS A N 1
ATOM 585 C CA . CYS A 1 73 ? 7.275 6.303 -2.260 1.00 82.38 73 CYS A CA 1
ATOM 586 C C . CYS A 1 73 ? 7.624 4.928 -1.681 1.00 82.38 73 CYS A C 1
ATOM 588 O O . CYS A 1 73 ? 6.967 3.931 -1.972 1.00 82.38 73 CYS A O 1
ATOM 590 N N . ILE A 1 74 ? 8.668 4.885 -0.856 1.00 89.56 74 ILE A N 1
ATOM 591 C CA . ILE A 1 74 ? 9.088 3.733 -0.083 1.00 89.56 74 ILE A CA 1
ATOM 592 C C . ILE A 1 74 ? 9.316 4.129 1.373 1.00 89.56 74 ILE A C 1
ATOM 594 O O . ILE A 1 74 ? 9.810 5.213 1.680 1.00 89.56 74 ILE A O 1
ATOM 598 N N . SER A 1 75 ? 8.969 3.240 2.297 1.00 91.38 75 SER A N 1
ATOM 599 C CA . SER A 1 75 ? 9.255 3.431 3.718 1.00 91.38 75 SER A CA 1
ATOM 600 C C . SER A 1 75 ? 9.404 2.098 4.435 1.00 91.38 75 SER A C 1
ATOM 602 O O . SER A 1 75 ? 8.854 1.090 4.014 1.00 91.38 75 SER A O 1
ATOM 604 N N . THR A 1 76 ? 10.128 2.069 5.547 1.00 92.56 76 THR A N 1
ATOM 605 C CA . THR A 1 76 ? 10.159 0.898 6.434 1.00 92.56 76 THR A CA 1
ATOM 606 C C . THR A 1 76 ? 8.974 0.866 7.396 1.00 92.56 76 THR A C 1
ATOM 608 O O . THR A 1 76 ? 8.829 -0.101 8.135 1.00 92.56 76 THR A O 1
ATOM 611 N N . SER A 1 77 ? 8.106 1.881 7.396 1.00 92.31 77 SER A N 1
ATOM 612 C CA . SER A 1 77 ? 6.888 1.900 8.205 1.00 92.31 77 SER A CA 1
ATOM 613 C C . SER A 1 77 ? 5.709 2.557 7.489 1.00 92.31 77 SER A C 1
ATOM 615 O O . SER A 1 77 ? 5.854 3.443 6.639 1.00 92.31 77 SER A O 1
ATOM 617 N N . MET A 1 78 ? 4.507 2.119 7.849 1.00 89.31 78 MET A N 1
ATOM 618 C CA . MET A 1 78 ? 3.257 2.712 7.385 1.00 89.31 78 MET A CA 1
ATOM 619 C C . MET A 1 78 ? 2.143 2.497 8.407 1.00 89.31 78 MET A C 1
ATOM 621 O O . MET A 1 78 ? 2.232 1.607 9.251 1.00 89.31 78 MET A O 1
ATOM 625 N N . ASN A 1 79 ? 1.094 3.307 8.315 1.00 86.69 79 ASN A N 1
ATOM 626 C CA . ASN A 1 79 ? -0.141 3.090 9.057 1.00 86.69 79 ASN A CA 1
ATOM 627 C C . ASN A 1 79 ? -1.136 2.378 8.141 1.00 86.69 79 ASN A C 1
ATOM 629 O O . ASN A 1 79 ? -1.314 2.792 7.000 1.00 86.69 79 ASN A O 1
ATOM 633 N N . ILE A 1 80 ? -1.764 1.308 8.619 1.00 84.75 80 ILE A N 1
ATOM 634 C CA . ILE A 1 80 ? -2.806 0.613 7.846 1.00 84.75 80 ILE A CA 1
ATOM 635 C C . ILE A 1 80 ? -4.208 1.130 8.181 1.00 84.75 80 ILE A C 1
ATOM 637 O O . ILE A 1 80 ? -5.111 1.068 7.357 1.00 84.75 80 ILE A O 1
ATOM 641 N N . ASP A 1 81 ? -4.363 1.683 9.382 1.00 78.81 81 ASP A N 1
ATOM 642 C CA . ASP A 1 81 ? -5.538 2.415 9.839 1.00 78.81 81 ASP A CA 1
ATOM 643 C C . ASP A 1 81 ? -5.102 3.499 10.841 1.00 78.81 81 ASP A C 1
ATOM 645 O O . ASP A 1 81 ? -3.914 3.639 11.152 1.00 78.81 81 ASP A O 1
ATOM 649 N N . ALA A 1 82 ? -6.051 4.278 11.361 1.00 73.12 82 ALA A N 1
ATOM 650 C CA . ALA A 1 82 ? -5.753 5.387 12.267 1.00 73.12 82 ALA A CA 1
ATOM 651 C C . ALA A 1 82 ? -5.059 4.988 13.590 1.00 73.12 82 ALA A C 1
ATOM 653 O O . ALA A 1 82 ? -4.454 5.838 14.242 1.00 73.12 82 ALA A O 1
ATOM 654 N N . ASN A 1 83 ? -5.145 3.723 14.006 1.00 77.25 83 ASN A N 1
ATOM 655 C CA . ASN A 1 83 ? -4.581 3.204 15.255 1.00 77.25 83 ASN A CA 1
ATOM 656 C C . ASN A 1 83 ? -3.498 2.135 15.048 1.00 77.25 83 ASN A C 1
ATOM 658 O O . ASN A 1 83 ? -2.789 1.808 16.003 1.00 77.25 83 ASN A O 1
ATOM 662 N N . THR A 1 84 ? -3.366 1.583 13.843 1.00 83.94 84 THR A N 1
ATOM 663 C CA . THR A 1 84 ? -2.491 0.439 13.584 1.00 83.94 84 THR A CA 1
ATOM 664 C C . THR A 1 84 ? -1.322 0.824 12.685 1.00 83.94 84 THR A C 1
ATOM 666 O O . THR A 1 84 ? -1.469 1.040 11.482 1.00 83.94 84 THR A O 1
ATOM 669 N N . GLY A 1 85 ? -0.130 0.864 13.283 1.00 88.38 85 GLY A N 1
ATOM 670 C CA . GLY A 1 85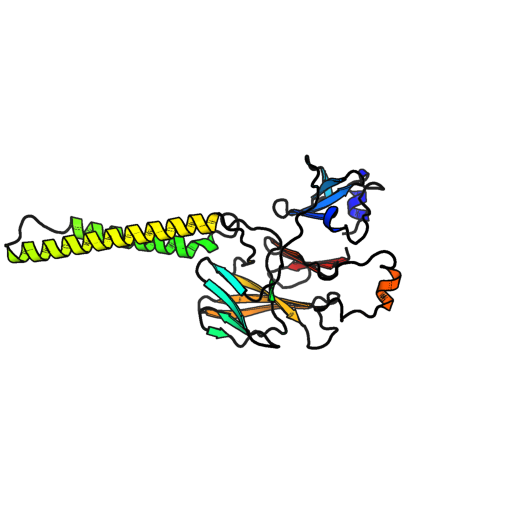 ? 1.140 0.988 12.574 1.00 88.38 85 GLY A CA 1
ATOM 671 C C . GLY A 1 85 ? 1.764 -0.378 12.297 1.00 88.38 85 GLY A C 1
ATOM 672 O O . GLY A 1 85 ? 1.694 -1.283 13.132 1.00 88.38 85 GLY A O 1
ATOM 673 N N . ILE A 1 86 ? 2.417 -0.507 11.146 1.00 92.88 86 ILE A N 1
ATOM 674 C CA . ILE A 1 86 ? 3.266 -1.648 10.797 1.00 92.88 86 ILE A CA 1
ATOM 675 C C . ILE A 1 86 ? 4.661 -1.168 10.418 1.00 92.88 86 ILE A C 1
ATOM 677 O O . ILE A 1 86 ? 4.851 -0.045 9.937 1.00 92.88 86 ILE A O 1
ATOM 681 N N . ASN A 1 87 ? 5.660 -2.018 10.635 1.00 94.94 87 ASN A N 1
ATOM 682 C CA . ASN A 1 87 ? 7.027 -1.729 10.228 1.00 94.94 87 ASN A CA 1
ATOM 683 C C . ASN A 1 87 ? 7.773 -2.984 9.756 1.00 94.94 87 ASN A C 1
ATOM 685 O O . ASN A 1 87 ? 7.402 -4.115 10.059 1.00 94.94 87 ASN A O 1
ATOM 689 N N . LEU A 1 88 ? 8.820 -2.751 8.978 1.00 94.88 88 LEU A N 1
ATOM 690 C CA . LEU A 1 88 ? 9.766 -3.737 8.488 1.00 94.88 88 LEU A CA 1
ATOM 691 C C . LEU A 1 88 ? 11.056 -3.599 9.300 1.00 94.88 88 LEU A C 1
ATOM 693 O O . LEU A 1 88 ? 11.663 -2.528 9.330 1.00 94.88 88 LEU A O 1
ATOM 697 N N . GLN A 1 89 ? 11.476 -4.674 9.969 1.00 91.00 89 GLN A N 1
ATOM 698 C CA . GLN A 1 89 ? 12.622 -4.677 10.884 1.00 91.00 89 GLN A CA 1
ATOM 699 C C . GLN A 1 89 ? 13.618 -5.784 10.561 1.00 91.00 89 GLN A C 1
ATOM 701 O O . GLN A 1 89 ? 13.234 -6.882 10.172 1.00 91.00 89 GLN A O 1
ATOM 706 N N . GLY A 1 90 ? 14.901 -5.513 10.787 1.00 86.75 90 GLY A N 1
ATOM 707 C CA . GLY A 1 90 ? 15.990 -6.456 10.533 1.00 86.75 90 GLY A CA 1
ATOM 708 C C . GLY A 1 90 ? 16.906 -6.005 9.400 1.00 86.75 90 GLY A C 1
ATOM 709 O O . GLY A 1 90 ? 16.623 -5.046 8.688 1.00 86.75 90 GLY A O 1
ATOM 710 N N . SER A 1 91 ? 18.050 -6.670 9.278 1.00 81.12 91 SER A N 1
ATOM 711 C CA . SER A 1 91 ? 19.015 -6.454 8.202 1.00 81.12 91 SER A CA 1
ATOM 712 C C . SER A 1 91 ? 19.821 -7.741 7.981 1.00 81.12 91 SER A C 1
ATOM 714 O O . SER A 1 91 ? 20.168 -8.403 8.963 1.00 81.12 91 SER A O 1
ATOM 716 N N . PRO A 1 92 ? 20.106 -8.140 6.726 1.00 80.06 92 PRO A N 1
ATOM 717 C CA . PRO A 1 92 ? 19.647 -7.519 5.476 1.00 80.06 92 PRO A CA 1
ATOM 718 C C . PRO A 1 92 ? 18.208 -7.923 5.102 1.00 80.06 92 PRO A C 1
ATOM 720 O O . PRO A 1 92 ? 17.600 -7.332 4.217 1.00 80.06 92 PRO A O 1
ATOM 723 N N . ARG A 1 93 ? 17.644 -8.936 5.776 1.00 85.88 93 ARG A N 1
ATOM 724 C CA . ARG A 1 93 ? 16.239 -9.324 5.623 1.00 85.88 93 ARG A CA 1
ATOM 725 C C . ARG A 1 93 ? 15.371 -8.610 6.646 1.00 85.88 93 ARG A C 1
ATOM 727 O O . ARG A 1 93 ? 15.609 -8.712 7.849 1.00 85.88 93 ARG A O 1
ATOM 734 N N . ASN A 1 94 ? 14.363 -7.918 6.140 1.00 91.69 94 ASN A N 1
ATOM 735 C CA . ASN A 1 94 ? 13.330 -7.270 6.910 1.00 91.69 94 ASN A CA 1
ATOM 736 C C . ASN A 1 94 ? 12.138 -8.211 7.101 1.00 91.69 94 ASN A C 1
ATOM 738 O O . ASN A 1 94 ? 11.586 -8.747 6.141 1.00 91.69 94 ASN A O 1
ATOM 742 N N . ASN A 1 95 ? 11.729 -8.355 8.351 1.00 92.00 95 ASN A N 1
ATOM 743 C CA . ASN A 1 95 ? 10.543 -9.073 8.782 1.00 92.00 95 ASN A CA 1
ATOM 744 C C . ASN A 1 95 ? 9.455 -8.066 9.151 1.00 92.00 95 ASN A C 1
ATOM 746 O O . ASN A 1 95 ? 9.754 -6.938 9.550 1.00 92.00 95 ASN A O 1
ATOM 750 N N . LEU A 1 96 ? 8.197 -8.476 9.034 1.00 93.50 96 LEU A N 1
ATOM 751 C CA . LEU A 1 96 ? 7.057 -7.624 9.340 1.00 93.50 96 LEU A CA 1
ATOM 752 C C . LEU A 1 96 ? 6.755 -7.644 10.842 1.00 93.50 96 LEU A C 1
ATOM 754 O O . LEU A 1 96 ? 6.579 -8.714 11.419 1.00 93.50 96 LEU A O 1
ATOM 758 N N . SER A 1 97 ? 6.641 -6.473 11.466 1.00 92.38 97 SER A N 1
ATOM 759 C CA . SER A 1 97 ? 6.045 -6.330 12.797 1.00 92.38 97 SER A CA 1
ATOM 760 C C . SER A 1 97 ? 4.610 -5.828 12.648 1.00 92.38 97 SER A C 1
ATOM 762 O O . SER A 1 97 ? 4.375 -4.750 12.090 1.00 92.38 97 SER A O 1
ATOM 764 N N . TYR A 1 98 ? 3.647 -6.620 13.120 1.00 90.69 98 TYR A N 1
ATOM 765 C CA . TYR A 1 98 ? 2.213 -6.343 13.018 1.00 90.69 98 TYR A CA 1
ATOM 766 C C . TYR A 1 98 ? 1.507 -6.727 14.322 1.00 90.69 98 TYR A C 1
ATOM 768 O O . TYR A 1 98 ? 1.762 -7.790 14.887 1.00 90.69 98 TYR A O 1
ATOM 776 N N . ALA A 1 99 ? 0.648 -5.837 14.833 1.00 84.75 99 ALA A N 1
ATOM 777 C CA . ALA A 1 99 ? -0.091 -6.022 16.089 1.00 84.75 99 ALA A CA 1
ATOM 778 C C . ALA A 1 99 ? 0.801 -6.404 17.297 1.00 84.75 99 ALA A C 1
ATOM 780 O O . ALA A 1 99 ? 0.430 -7.221 18.141 1.00 84.75 99 ALA A O 1
ATOM 781 N N . GLY A 1 100 ? 2.007 -5.827 17.371 1.00 82.81 100 GLY A N 1
ATOM 782 C CA . GLY A 1 100 ? 2.973 -6.093 18.445 1.00 82.81 100 GLY A CA 1
ATOM 783 C C . GLY A 1 100 ? 3.646 -7.467 18.371 1.00 82.81 100 GLY A C 1
ATOM 784 O O . GLY A 1 100 ? 4.246 -7.902 19.354 1.00 82.81 100 GLY A O 1
ATOM 785 N N . ARG A 1 101 ? 3.538 -8.163 17.233 1.00 86.75 101 ARG A N 1
ATOM 786 C CA . ARG A 1 101 ? 4.203 -9.440 16.968 1.00 86.75 101 ARG A CA 1
ATOM 787 C C . ARG A 1 101 ? 5.194 -9.291 15.827 1.00 86.75 101 ARG A C 1
ATOM 789 O O . ARG A 1 101 ? 4.855 -8.752 14.778 1.00 86.75 101 ARG A O 1
ATOM 796 N N . ASP A 1 102 ? 6.377 -9.861 16.013 1.00 89.25 102 ASP A N 1
ATOM 797 C CA . ASP A 1 102 ? 7.359 -9.996 14.944 1.00 89.25 102 ASP A CA 1
ATOM 798 C C . ASP A 1 102 ? 7.083 -11.272 14.153 1.00 89.25 102 ASP A C 1
ATOM 800 O O . ASP A 1 102 ? 7.169 -12.393 14.667 1.00 89.25 102 ASP A O 1
ATOM 804 N N . ILE A 1 103 ? 6.743 -11.097 12.884 1.00 90.81 103 ILE A N 1
ATOM 805 C CA . ILE A 1 103 ? 6.366 -12.171 11.982 1.00 90.81 103 ILE A CA 1
ATOM 806 C C . ILE A 1 103 ? 7.561 -12.489 11.094 1.00 90.81 103 ILE A C 1
ATOM 808 O O . ILE A 1 103 ? 7.974 -11.686 10.261 1.00 90.81 103 ILE A O 1
ATOM 812 N N . LYS A 1 104 ? 8.137 -13.678 11.298 1.00 88.69 104 LYS A N 1
ATOM 813 C CA . LYS A 1 104 ? 9.374 -14.082 10.616 1.00 88.69 104 LYS A CA 1
ATOM 814 C C . LYS A 1 104 ? 9.207 -14.330 9.122 1.00 88.69 104 LYS A C 1
ATOM 816 O O . LYS A 1 104 ? 10.169 -14.140 8.394 1.00 88.69 104 LYS A O 1
ATOM 821 N N . GLU A 1 105 ? 8.030 -14.768 8.687 1.00 89.50 105 GLU A N 1
ATOM 822 C CA . GLU A 1 105 ? 7.740 -15.015 7.277 1.00 89.50 105 GLU A CA 1
ATOM 823 C C . GLU A 1 105 ? 6.378 -14.411 6.901 1.00 89.50 105 GLU A C 1
ATOM 825 O O . GLU A 1 105 ? 5.425 -14.577 7.666 1.00 89.50 105 GLU A O 1
ATOM 830 N N . PRO A 1 106 ? 6.257 -13.740 5.740 1.00 92.00 106 PRO A N 1
ATOM 831 C CA . PRO A 1 106 ? 7.296 -13.570 4.720 1.00 92.00 106 PRO A CA 1
ATOM 832 C C . PRO A 1 106 ? 8.404 -12.583 5.137 1.00 92.00 106 PRO A C 1
ATOM 834 O O . PRO A 1 106 ? 8.133 -11.574 5.788 1.00 92.00 106 PRO A O 1
ATOM 837 N N . SER A 1 107 ? 9.645 -12.881 4.739 1.00 92.62 107 SER A N 1
ATOM 838 C CA . SER A 1 107 ? 10.812 -12.004 4.909 1.00 92.62 107 SER A CA 1
ATOM 839 C C . SER A 1 107 ? 11.287 -11.397 3.582 1.00 92.62 107 SER A C 1
ATOM 841 O O . SER A 1 107 ? 11.315 -12.059 2.541 1.00 92.62 107 SER A O 1
ATOM 843 N N . PHE A 1 108 ? 11.727 -10.140 3.621 1.00 95.62 108 PHE A N 1
ATOM 844 C CA . PHE A 1 108 ? 12.051 -9.345 2.432 1.00 95.62 108 PHE A CA 1
ATOM 845 C C . PHE A 1 108 ? 13.492 -8.851 2.479 1.00 95.62 108 PHE A C 1
ATOM 847 O O . PHE A 1 108 ? 13.904 -8.254 3.465 1.00 95.62 108 PHE A O 1
ATOM 854 N N . LEU A 1 109 ? 14.276 -9.078 1.428 1.00 94.50 109 LEU A N 1
ATOM 855 C CA . LEU A 1 109 ? 15.644 -8.565 1.357 1.00 94.50 109 LEU A CA 1
ATOM 856 C C . LEU A 1 109 ? 15.625 -7.071 0.995 1.00 94.50 109 LEU A C 1
ATOM 858 O O . LEU A 1 109 ? 15.096 -6.725 -0.062 1.00 94.50 109 LEU A O 1
ATOM 862 N N . ASP A 1 110 ? 16.174 -6.209 1.858 1.00 92.12 110 ASP A N 1
ATOM 863 C CA . ASP A 1 110 ? 16.096 -4.738 1.757 1.00 92.12 110 ASP A CA 1
ATOM 864 C C . ASP A 1 110 ? 14.668 -4.239 1.452 1.00 92.12 110 ASP A C 1
ATOM 866 O O . ASP A 1 110 ? 14.417 -3.500 0.492 1.00 92.12 110 ASP A O 1
ATOM 870 N N . GLY A 1 111 ? 13.718 -4.725 2.251 1.00 94.19 111 GLY A N 1
ATOM 871 C CA . GLY A 1 111 ? 12.291 -4.496 2.091 1.00 94.19 111 GLY A CA 1
ATOM 872 C C . GLY A 1 111 ? 11.851 -3.084 2.480 1.00 94.19 111 GLY A C 1
ATOM 873 O O . GLY A 1 111 ? 12.186 -2.577 3.553 1.00 94.19 111 GLY A O 1
ATOM 874 N N . ASN A 1 112 ? 11.003 -2.482 1.650 1.00 95.06 112 ASN A N 1
ATOM 875 C CA . ASN A 1 112 ? 10.298 -1.242 1.940 1.00 95.06 112 ASN A CA 1
ATOM 876 C C . ASN A 1 112 ? 8.829 -1.350 1.520 1.00 95.06 112 ASN A C 1
ATOM 878 O O . ASN A 1 112 ? 8.530 -1.844 0.439 1.00 95.06 112 ASN A O 1
ATOM 882 N N . PHE A 1 113 ? 7.906 -0.843 2.331 1.00 95.38 113 PHE A N 1
ATOM 883 C CA . PHE A 1 113 ? 6.521 -0.656 1.908 1.00 95.38 113 PHE A CA 1
ATOM 884 C C . PHE A 1 113 ? 6.440 0.356 0.780 1.00 95.38 113 PHE A C 1
ATOM 886 O O . PHE A 1 113 ? 7.067 1.411 0.875 1.00 95.38 113 PHE A O 1
ATOM 893 N N . LEU A 1 114 ? 5.628 0.063 -0.231 1.00 92.88 114 LEU A N 1
ATOM 894 C CA . LEU A 1 114 ? 5.269 1.042 -1.246 1.00 92.88 114 LEU A CA 1
ATOM 895 C C . LEU A 1 114 ? 4.214 2.010 -0.700 1.00 92.88 114 LEU A C 1
ATOM 897 O O . LEU A 1 114 ? 3.221 1.607 -0.093 1.00 92.88 114 LEU A O 1
ATOM 901 N N . LYS A 1 115 ? 4.432 3.295 -0.958 1.00 88.50 115 LYS A N 1
ATOM 902 C CA . LYS A 1 115 ? 3.516 4.396 -0.664 1.00 88.50 115 LYS A CA 1
ATOM 903 C C . LYS A 1 115 ? 3.086 5.063 -1.961 1.00 88.50 115 LYS A C 1
ATOM 905 O O . LYS A 1 115 ? 3.851 5.124 -2.916 1.00 88.50 115 LYS A O 1
ATOM 910 N N . SER A 1 116 ? 1.864 5.570 -1.994 1.00 81.44 116 SER A N 1
ATOM 911 C CA . SER A 1 116 ? 1.343 6.364 -3.093 1.00 81.44 116 SER A CA 1
ATOM 912 C C . SER A 1 116 ? 2.192 7.617 -3.269 1.00 81.44 116 SER A C 1
ATOM 914 O O . SER A 1 116 ? 2.491 8.328 -2.312 1.00 81.44 116 SER A O 1
ATOM 916 N N . SER A 1 117 ? 2.558 7.910 -4.511 1.00 74.06 117 SER A N 1
ATOM 917 C CA . SER A 1 117 ? 3.178 9.181 -4.887 1.00 74.06 117 SER A CA 1
ATOM 918 C C . SER A 1 117 ? 2.180 10.334 -4.906 1.00 74.06 117 SER A C 1
ATOM 920 O O . SER A 1 117 ? 2.587 11.483 -5.021 1.00 74.06 117 SER A O 1
ATOM 922 N N . ASN A 1 118 ? 0.884 10.037 -4.800 1.00 64.75 118 ASN A N 1
ATOM 923 C CA . ASN A 1 118 ? -0.173 11.032 -4.739 1.00 64.75 118 ASN A CA 1
ATOM 924 C C . ASN A 1 118 ? -0.838 11.028 -3.371 1.00 64.75 118 ASN A C 1
ATOM 926 O O . ASN A 1 118 ? -0.981 9.984 -2.731 1.00 64.75 118 ASN A O 1
ATOM 930 N N . ILE A 1 119 ? -1.263 12.217 -2.962 1.00 58.69 119 ILE A N 1
ATOM 931 C CA . ILE A 1 119 ? -2.061 12.432 -1.764 1.00 58.69 119 ILE A CA 1
ATOM 932 C C . ILE A 1 119 ? -3.401 11.739 -1.969 1.00 58.69 119 ILE A C 1
ATOM 934 O O . ILE A 1 119 ? -4.155 12.115 -2.865 1.00 58.69 119 ILE A O 1
ATOM 938 N N . ILE A 1 120 ? -3.702 10.762 -1.124 1.00 56.78 120 ILE A N 1
ATOM 939 C CA . ILE A 1 120 ? -5.055 10.251 -0.973 1.00 56.78 120 ILE A CA 1
ATOM 940 C C . ILE A 1 120 ? -5.637 10.976 0.243 1.00 56.78 120 ILE A C 1
ATOM 942 O O . ILE A 1 120 ? -5.083 10.911 1.343 1.00 56.78 120 ILE A O 1
ATOM 946 N N . TYR A 1 121 ? -6.698 11.756 0.048 1.00 52.03 121 TYR A N 1
ATOM 947 C CA . TYR A 1 121 ? -7.431 12.337 1.173 1.00 52.03 121 TYR A CA 1
ATOM 948 C C . TYR A 1 121 ? -8.218 11.216 1.841 1.00 52.03 121 TYR A C 1
ATOM 950 O O . TYR A 1 121 ? -8.832 10.422 1.147 1.00 52.03 121 TYR A O 1
ATOM 958 N N . SER A 1 122 ? -8.197 11.110 3.166 1.00 50.81 122 SER A N 1
ATOM 959 C CA . SER A 1 122 ? -8.783 9.971 3.896 1.00 50.81 122 SER A CA 1
ATOM 960 C C . SER A 1 122 ? -10.307 9.832 3.784 1.00 50.81 122 SER A C 1
ATOM 962 O O . SER A 1 122 ? -10.828 8.752 4.042 1.00 50.81 122 SER A O 1
ATOM 964 N N . ASP A 1 123 ? -11.018 10.879 3.356 1.00 45.47 123 ASP A N 1
ATOM 965 C CA . ASP A 1 123 ? -12.437 10.775 2.987 1.00 45.47 123 ASP A CA 1
ATOM 966 C C . ASP A 1 123 ? -12.632 10.043 1.638 1.00 45.47 123 ASP A C 1
ATOM 968 O O . ASP A 1 123 ? -13.655 9.386 1.442 1.00 45.47 123 ASP A O 1
ATOM 972 N N . ASP A 1 124 ? -11.625 10.089 0.755 1.00 44.62 124 ASP A N 1
ATOM 973 C CA . ASP A 1 124 ? -11.548 9.331 -0.504 1.00 44.62 124 ASP A CA 1
ATOM 974 C C . ASP A 1 124 ? -10.764 8.005 -0.340 1.00 44.62 124 ASP A C 1
ATOM 976 O O . ASP A 1 124 ? -10.985 7.041 -1.077 1.00 44.62 124 ASP A O 1
ATOM 980 N N . ALA A 1 125 ? -9.850 7.937 0.638 1.00 46.16 125 ALA A N 1
ATOM 981 C CA . ALA A 1 125 ? -9.004 6.790 0.969 1.00 46.16 125 ALA A CA 1
ATOM 982 C C . ALA A 1 125 ? -9.749 5.825 1.899 1.00 46.16 125 ALA A C 1
ATOM 984 O O . ALA A 1 125 ? -9.476 5.761 3.090 1.00 46.16 125 ALA A O 1
ATOM 985 N N . ASP A 1 126 ? -10.688 5.075 1.330 1.00 53.84 126 ASP A N 1
ATOM 986 C CA . ASP A 1 126 ? -11.380 3.952 1.968 1.00 53.84 126 ASP A CA 1
ATOM 987 C C . ASP A 1 126 ? -12.120 4.302 3.290 1.00 53.84 126 ASP A C 1
ATOM 989 O O . ASP A 1 126 ? -11.510 4.476 4.351 1.00 53.84 126 ASP A O 1
ATOM 993 N N . PRO A 1 127 ? -13.470 4.286 3.303 1.00 57.38 127 PRO A N 1
ATOM 994 C CA . PRO A 1 127 ? -14.275 4.415 4.521 1.00 57.38 127 PRO A CA 1
ATOM 995 C C . PRO A 1 127 ? -13.830 3.519 5.693 1.00 57.38 127 PRO A C 1
ATOM 997 O O . PRO A 1 127 ? -14.166 3.816 6.845 1.00 57.38 127 PRO A O 1
ATOM 1000 N N . LYS A 1 128 ? -13.086 2.434 5.421 1.00 62.78 128 LYS A N 1
ATOM 1001 C CA . LYS A 1 128 ? -12.496 1.537 6.419 1.00 62.78 128 LYS A CA 1
ATOM 1002 C C . LYS A 1 128 ? -11.363 2.152 7.242 1.00 62.78 128 LYS A C 1
ATOM 1004 O O . LYS A 1 128 ? -11.223 1.756 8.394 1.00 62.78 128 LYS A O 1
ATOM 1009 N N . PHE A 1 129 ? -10.602 3.134 6.747 1.00 69.50 129 PHE A N 1
ATOM 1010 C CA . PHE A 1 129 ? -9.477 3.710 7.507 1.00 69.50 129 PHE A CA 1
ATOM 1011 C C . PHE A 1 129 ? -9.937 4.342 8.834 1.00 69.50 129 PHE A C 1
ATOM 1013 O O . PHE A 1 129 ? -9.305 4.182 9.882 1.00 69.50 129 PHE A O 1
ATOM 1020 N N . LEU A 1 130 ? -11.085 5.029 8.801 1.00 72.56 130 LEU A N 1
ATOM 1021 C CA . LEU A 1 130 ? -11.722 5.641 9.972 1.00 72.56 130 LEU A CA 1
ATOM 1022 C C . LEU A 1 130 ? -12.772 4.737 10.636 1.00 72.56 130 LEU A C 1
ATOM 1024 O O . LEU A 1 130 ? -13.302 5.105 11.690 1.00 72.56 130 LEU A O 1
ATOM 1028 N N . ALA A 1 131 ? -13.082 3.569 10.062 1.00 77.75 131 ALA A N 1
ATOM 1029 C CA . ALA A 1 131 ? -14.097 2.662 10.599 1.00 77.75 131 ALA A CA 1
ATOM 1030 C C . ALA A 1 131 ? -13.828 2.255 12.059 1.00 77.75 131 ALA A C 1
ATOM 1032 O O . ALA A 1 131 ? -14.755 2.395 12.859 1.00 77.75 131 ALA A O 1
ATOM 1033 N N . PRO A 1 132 ? -12.590 1.917 12.483 1.00 77.88 132 PRO A N 1
ATOM 1034 C CA . PRO A 1 132 ? -12.321 1.593 13.885 1.00 77.88 132 PRO A CA 1
ATOM 1035 C C . PRO A 1 132 ? -12.648 2.738 14.858 1.00 77.88 132 PRO A C 1
ATOM 1037 O O . PRO A 1 132 ? -13.053 2.505 15.998 1.00 77.88 132 PRO A O 1
ATOM 1040 N N . ILE A 1 133 ? -12.486 3.998 14.434 1.00 79.31 133 ILE A N 1
ATOM 1041 C CA . ILE A 1 133 ? -12.839 5.162 15.263 1.00 79.31 133 ILE A CA 1
ATOM 1042 C C . ILE A 1 133 ? -14.365 5.337 15.308 1.00 79.31 133 ILE A C 1
ATOM 1044 O O . ILE A 1 133 ? -14.932 5.556 16.382 1.00 79.31 133 ILE A O 1
ATOM 1048 N N . ARG A 1 134 ? -15.052 5.166 14.171 1.00 81.00 134 ARG A N 1
ATOM 1049 C CA . ARG A 1 134 ? -16.524 5.221 14.083 1.00 81.00 134 ARG A CA 1
ATOM 1050 C C . ARG A 1 134 ? -17.198 4.110 14.901 1.00 81.00 134 ARG A C 1
ATOM 1052 O O . ARG A 1 134 ? -18.217 4.349 15.554 1.00 81.00 134 ARG A O 1
ATOM 1059 N N . GLU A 1 135 ? -16.611 2.918 14.937 1.00 85.56 135 GLU A N 1
ATOM 1060 C CA . GLU A 1 135 ? -17.068 1.800 15.769 1.00 85.56 135 GLU A CA 1
ATOM 1061 C C . GLU A 1 135 ? -16.931 2.107 17.266 1.00 85.56 135 GLU A C 1
ATOM 1063 O O . GLU A 1 135 ? -17.872 1.867 18.026 1.00 85.56 135 GLU A O 1
ATOM 1068 N N . LYS A 1 136 ? -15.821 2.727 17.701 1.00 85.06 136 LYS A N 1
ATOM 1069 C CA . LYS A 1 136 ? -15.660 3.192 19.094 1.00 85.06 136 LYS A CA 1
ATOM 1070 C C . LYS A 1 136 ? -16.745 4.196 19.488 1.00 85.06 136 LYS A C 1
ATOM 1072 O O . LYS A 1 136 ? -17.315 4.068 20.570 1.00 85.06 136 LYS A O 1
ATOM 1077 N N . ILE A 1 137 ? -17.064 5.158 18.618 1.00 86.25 137 ILE A N 1
ATOM 1078 C CA . ILE A 1 137 ? -18.149 6.127 18.855 1.00 86.25 137 ILE A CA 1
ATOM 1079 C C . ILE A 1 137 ? -19.490 5.402 19.017 1.00 86.25 137 ILE A C 1
ATOM 1081 O O . ILE A 1 137 ? -20.224 5.664 19.970 1.00 86.25 137 ILE A O 1
ATOM 1085 N N . THR A 1 138 ? -19.783 4.446 18.133 1.00 88.81 138 THR A N 1
ATOM 1086 C CA . THR A 1 138 ? -21.008 3.633 18.189 1.00 88.81 138 THR A CA 1
ATOM 1087 C C . THR A 1 138 ? -21.101 2.849 19.502 1.00 88.81 138 THR A C 1
ATOM 1089 O O . THR A 1 138 ? -22.127 2.887 20.180 1.00 88.81 138 THR A O 1
ATOM 1092 N N . MET A 1 139 ? -20.005 2.213 19.925 1.00 92.25 139 MET A N 1
ATOM 1093 C CA . MET A 1 139 ? -19.919 1.511 21.206 1.00 92.25 139 MET A CA 1
ATOM 1094 C C . MET A 1 139 ? -20.167 2.452 22.396 1.00 92.25 139 MET A C 1
ATOM 1096 O O . MET A 1 139 ? -20.928 2.107 23.302 1.00 92.25 139 MET A O 1
ATOM 1100 N N . TYR A 1 140 ? -19.554 3.641 22.413 1.00 91.81 140 TYR A N 1
ATOM 1101 C CA . TYR A 1 140 ? -19.767 4.616 23.486 1.00 91.81 140 TYR A CA 1
ATOM 1102 C C . TYR A 1 140 ? -21.214 5.113 23.539 1.00 91.81 140 TYR A C 1
ATOM 1104 O O . TYR A 1 140 ? -21.761 5.236 24.635 1.00 91.81 140 TYR A O 1
ATOM 1112 N N . ASN A 1 141 ? -21.855 5.335 22.389 1.00 90.81 141 ASN A N 1
ATOM 1113 C CA . ASN A 1 141 ? -23.270 5.702 22.328 1.00 90.81 141 ASN A CA 1
ATOM 1114 C C . ASN A 1 141 ? -24.165 4.607 22.925 1.00 90.81 141 ASN A C 1
ATOM 1116 O O . ASN A 1 141 ? -24.963 4.898 23.812 1.00 90.81 141 ASN A O 1
ATOM 1120 N N . HIS A 1 142 ? -23.956 3.336 22.565 1.00 92.31 142 HIS A N 1
ATOM 1121 C CA . HIS A 1 142 ? -24.708 2.223 23.160 1.00 92.31 142 HIS A CA 1
ATOM 1122 C C . HIS A 1 142 ? -24.531 2.109 24.683 1.00 92.31 142 HIS A C 1
ATOM 1124 O O . HIS A 1 142 ? -25.477 1.784 25.410 1.00 92.31 142 HIS A O 1
ATOM 1130 N N . GLN A 1 143 ? -23.326 2.387 25.190 1.00 92.44 143 GLN A N 1
ATOM 1131 C CA . GLN A 1 143 ? -23.075 2.425 26.631 1.00 92.44 143 GLN A CA 1
ATOM 1132 C C . GLN A 1 143 ? -23.811 3.592 27.302 1.00 92.44 143 GLN A C 1
ATOM 1134 O O . GLN A 1 143 ? -24.386 3.404 28.373 1.00 92.44 143 GLN A O 1
ATOM 1139 N N . ILE A 1 144 ? -23.841 4.773 26.676 1.00 92.31 144 ILE A N 1
ATOM 1140 C CA . ILE A 1 144 ? -24.607 5.927 27.167 1.00 92.31 144 ILE A CA 1
ATOM 1141 C C . ILE A 1 144 ? -26.102 5.602 27.216 1.00 92.31 144 ILE A C 1
ATOM 1143 O O . ILE A 1 144 ? -26.726 5.857 28.243 1.00 92.31 144 ILE A O 1
ATOM 1147 N N . ASP A 1 145 ? -26.663 4.998 26.169 1.00 91.38 145 ASP A N 1
ATOM 1148 C CA . ASP A 1 145 ? -28.082 4.620 26.124 1.00 91.38 145 ASP A CA 1
ATOM 1149 C C . ASP A 1 145 ? -28.432 3.630 27.239 1.00 91.38 145 ASP A C 1
ATOM 1151 O O . ASP A 1 145 ? -29.414 3.805 27.961 1.00 91.38 145 ASP A O 1
ATOM 1155 N N . SER A 1 146 ? -27.573 2.631 27.456 1.00 91.31 146 SER A N 1
ATOM 1156 C CA . SER A 1 146 ? -27.730 1.663 28.549 1.00 91.31 146 SER A CA 1
ATOM 1157 C C . SER A 1 146 ? -27.708 2.342 29.923 1.00 91.31 146 SER A C 1
ATOM 1159 O O . SER A 1 146 ? -28.517 2.024 30.793 1.00 91.31 146 SER A O 1
ATOM 1161 N N . LEU A 1 147 ? -26.803 3.304 30.124 1.00 91.56 147 LEU A N 1
ATOM 1162 C CA . LEU A 1 147 ? -26.698 4.070 31.365 1.00 91.56 147 LEU A CA 1
ATOM 1163 C C . LEU A 1 147 ? -27.885 5.028 31.568 1.00 91.56 147 LEU A C 1
ATOM 1165 O O . LEU A 1 147 ? -28.358 5.161 32.695 1.00 91.56 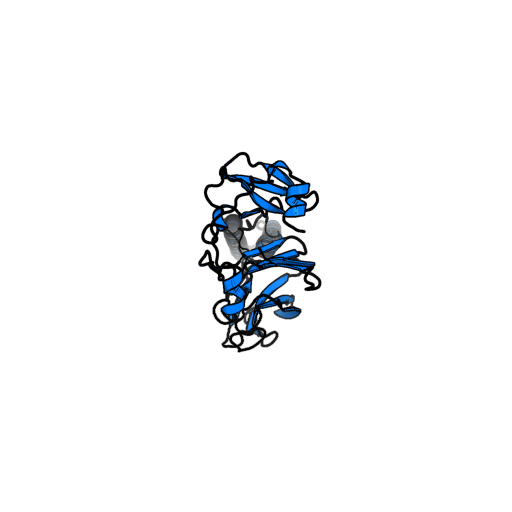147 LEU A O 1
ATOM 1169 N N . ASN A 1 148 ? -28.398 5.655 30.506 1.00 90.50 148 ASN A N 1
ATOM 1170 C CA . ASN A 1 148 ? -29.600 6.492 30.561 1.00 90.50 148 ASN A CA 1
ATOM 1171 C C . ASN A 1 148 ? -30.834 5.664 30.934 1.00 90.50 148 ASN A C 1
ATOM 1173 O O . ASN A 1 148 ? -31.565 6.050 31.842 1.00 90.50 148 ASN A O 1
ATOM 1177 N N . ASN A 1 149 ? -31.003 4.481 30.338 1.00 89.75 149 ASN A N 1
ATOM 1178 C CA . ASN A 1 149 ? -32.075 3.555 30.709 1.00 89.75 149 ASN A CA 1
ATOM 1179 C C . ASN A 1 149 ? -32.000 3.165 32.195 1.00 89.75 149 ASN A C 1
ATOM 1181 O O . ASN A 1 149 ? -33.025 3.055 32.866 1.00 89.75 149 ASN A O 1
ATOM 1185 N N . LEU A 1 150 ? -30.798 2.970 32.750 1.00 87.31 150 LEU A N 1
ATOM 1186 C CA . LEU A 1 150 ? -30.641 2.712 34.185 1.00 87.31 150 LEU A CA 1
ATOM 1187 C C . LEU A 1 150 ? -31.047 3.917 35.043 1.00 87.31 150 LEU A C 1
ATOM 1189 O O . LEU A 1 150 ? -31.637 3.715 36.102 1.00 87.31 150 LEU A O 1
ATOM 1193 N N . LEU A 1 151 ? -30.751 5.146 34.607 1.00 86.56 151 LEU A N 1
ATOM 1194 C CA . LEU A 1 151 ? -31.173 6.365 35.306 1.00 86.56 151 LEU A CA 1
ATOM 1195 C C . LEU A 1 151 ? -32.694 6.537 35.291 1.00 86.56 151 LEU A C 1
ATOM 1197 O O . LEU A 1 151 ? -33.266 6.864 36.326 1.00 86.56 151 LEU A O 1
ATOM 1201 N N . GLU A 1 152 ? -33.345 6.290 34.155 1.00 83.75 152 GLU A N 1
ATOM 1202 C CA . GLU A 1 152 ? -34.804 6.391 34.020 1.00 83.75 152 GLU A CA 1
ATOM 1203 C C . GLU A 1 152 ? -35.540 5.377 34.904 1.00 83.75 152 GLU A C 1
ATOM 1205 O O . GLU A 1 152 ? -36.588 5.683 35.468 1.00 83.75 152 GLU A O 1
ATOM 1210 N N . ASN A 1 153 ? -34.956 4.191 35.088 1.00 80.31 153 ASN A N 1
ATOM 1211 C CA . ASN A 1 153 ? -35.508 3.136 35.936 1.00 80.31 153 ASN A CA 1
ATOM 1212 C C . ASN A 1 153 ? -35.110 3.258 37.423 1.00 80.31 153 ASN A C 1
ATOM 1214 O O . ASN A 1 153 ? -35.515 2.424 38.240 1.00 80.31 153 ASN A O 1
ATOM 1218 N N . MET A 1 154 ? -34.322 4.269 37.813 1.00 77.31 154 MET A N 1
ATOM 1219 C CA . MET A 1 154 ? -34.030 4.526 39.225 1.00 77.31 154 MET A CA 1
ATOM 1220 C C . MET A 1 154 ? -35.204 5.238 39.895 1.00 77.31 154 MET A C 1
ATOM 1222 O O . MET A 1 154 ? -35.373 6.450 39.779 1.00 77.31 154 MET A O 1
ATOM 1226 N N . ASP A 1 155 ? -35.971 4.490 40.688 1.00 67.38 155 ASP A N 1
ATOM 1227 C CA . ASP A 1 155 ? -37.005 5.072 41.538 1.00 67.38 155 ASP A CA 1
ATOM 1228 C C . ASP A 1 155 ? -36.367 5.866 42.695 1.00 67.38 155 ASP A C 1
ATOM 1230 O O . ASP A 1 155 ? -35.850 5.304 43.671 1.00 67.38 155 ASP A O 1
ATOM 1234 N N . THR A 1 156 ? -36.367 7.191 42.548 1.00 60.38 156 THR A N 1
ATOM 1235 C CA . THR A 1 156 ? -35.851 8.154 43.532 1.00 60.38 156 THR A CA 1
ATOM 1236 C C . THR A 1 156 ? -36.914 8.597 44.540 1.00 60.38 156 THR A C 1
ATOM 1238 O O . THR A 1 156 ? -36.579 9.281 45.509 1.00 60.38 156 THR A O 1
ATOM 1241 N N . ALA A 1 157 ? -38.178 8.196 44.358 1.00 56.72 157 ALA A N 1
ATOM 1242 C CA . ALA A 1 157 ? -39.307 8.742 45.109 1.00 56.72 157 ALA A CA 1
ATOM 1243 C C . ALA A 1 157 ? -39.706 7.924 46.358 1.00 56.72 157 ALA A C 1
ATOM 1245 O O . ALA A 1 157 ? -40.394 8.457 47.227 1.00 56.72 157 ALA A O 1
ATOM 1246 N N . SER A 1 158 ? -39.249 6.670 46.504 1.00 53.41 158 SER A N 1
ATOM 1247 C CA . SER A 1 158 ? -39.902 5.703 47.419 1.00 53.41 158 SER A CA 1
ATOM 1248 C C . SER A 1 158 ? -38.985 5.004 48.443 1.00 53.41 158 SER A C 1
ATOM 1250 O O . SER A 1 158 ? -39.362 3.985 49.027 1.00 53.41 158 SER A O 1
ATOM 1252 N N . ALA A 1 159 ? -37.759 5.482 48.671 1.00 56.28 159 ALA A N 1
ATOM 1253 C CA . ALA A 1 159 ? -36.734 4.739 49.413 1.00 56.28 159 ALA A CA 1
ATOM 1254 C C . ALA A 1 159 ? -36.372 5.364 50.781 1.00 56.28 159 ALA A C 1
ATOM 1256 O O . ALA A 1 159 ? -36.091 6.554 50.881 1.00 56.28 159 ALA A O 1
ATOM 1257 N N . GLY A 1 160 ? -36.313 4.555 51.851 1.00 58.09 160 GLY A N 1
ATOM 1258 C CA . GLY A 1 160 ? -35.855 5.007 53.178 1.00 58.09 160 GLY A CA 1
ATOM 1259 C C . GLY A 1 160 ? -34.432 5.605 53.163 1.00 58.09 160 GLY A C 1
ATOM 1260 O O . GLY A 1 160 ? -33.620 5.247 52.312 1.00 58.09 160 GLY A O 1
ATOM 1261 N N . LYS A 1 161 ? -34.102 6.484 54.128 1.00 60.69 161 LYS A N 1
ATOM 1262 C CA . LYS A 1 161 ? -32.877 7.332 54.178 1.00 60.69 161 LYS A CA 1
ATOM 1263 C C . LYS A 1 161 ? -31.563 6.667 53.714 1.00 60.69 161 LYS A C 1
ATOM 1265 O O . LYS A 1 161 ? -30.811 7.269 52.953 1.00 60.69 161 LYS A O 1
ATOM 1270 N N . ASN A 1 162 ? -31.278 5.431 54.134 1.00 60.66 162 ASN A N 1
ATOM 1271 C CA . ASN A 1 162 ? -30.045 4.722 53.744 1.00 60.66 162 ASN A CA 1
ATOM 1272 C C . ASN A 1 162 ? -30.050 4.277 52.272 1.00 60.66 162 ASN A C 1
ATOM 1274 O O . ASN A 1 162 ? -29.030 4.354 51.588 1.00 60.66 162 ASN A O 1
ATOM 1278 N N . LYS A 1 163 ? -31.214 3.857 51.773 1.00 63.59 163 LYS A N 1
ATOM 1279 C CA . LYS A 1 163 ? -31.423 3.443 50.383 1.00 63.59 163 LYS A CA 1
ATOM 1280 C C . LYS A 1 163 ? -31.363 4.666 49.453 1.00 63.59 163 LYS A C 1
ATOM 1282 O O . LYS A 1 163 ? -30.682 4.603 48.433 1.00 63.59 163 LYS A O 1
ATOM 1287 N N . MET A 1 164 ? -31.885 5.809 49.904 1.00 65.12 164 MET A N 1
ATOM 1288 C CA . MET A 1 164 ? -31.778 7.109 49.226 1.00 65.12 164 MET A CA 1
ATOM 1289 C C . MET A 1 164 ? -30.319 7.566 49.030 1.00 65.12 164 MET A C 1
ATOM 1291 O O . MET A 1 164 ? -29.935 7.938 47.923 1.00 65.12 164 MET A O 1
ATOM 1295 N N . ASN A 1 165 ? -29.466 7.463 50.058 1.00 68.75 165 ASN A N 1
ATOM 1296 C CA . ASN A 1 165 ? -28.043 7.813 49.935 1.00 68.75 165 ASN A CA 1
ATOM 1297 C C . ASN A 1 165 ? -27.309 6.906 48.933 1.00 68.75 165 ASN A C 1
ATOM 1299 O O . ASN A 1 165 ? -26.585 7.400 48.071 1.00 68.75 165 ASN A O 1
ATOM 1303 N N . SER A 1 166 ? -27.520 5.586 49.001 1.00 73.31 166 SER A N 1
ATOM 1304 C CA . SER A 1 166 ? -26.896 4.629 48.070 1.00 73.31 166 SER A CA 1
ATOM 1305 C C . SER A 1 166 ? -27.323 4.841 46.609 1.00 73.31 166 SER A C 1
ATOM 1307 O O . SER A 1 166 ? -26.494 4.775 45.698 1.00 73.31 166 SER A O 1
ATOM 1309 N N . GLN A 1 167 ? -28.596 5.182 46.385 1.00 74.31 167 GLN A N 1
ATOM 1310 C CA . GLN A 1 167 ? -29.123 5.530 45.067 1.00 74.31 167 GLN A CA 1
ATOM 1311 C C . GLN A 1 167 ? -28.538 6.854 44.571 1.00 74.31 167 GLN A C 1
ATOM 1313 O O . GLN A 1 167 ? -28.163 6.946 43.409 1.00 74.31 167 GLN A O 1
ATOM 1318 N N . MET A 1 168 ? -28.356 7.847 45.447 1.00 79.19 168 MET A N 1
ATOM 1319 C CA . MET A 1 168 ? -27.738 9.123 45.079 1.00 79.19 168 MET A CA 1
ATOM 1320 C C . MET A 1 168 ? -26.264 8.968 44.668 1.00 79.19 168 MET A C 1
ATOM 1322 O O . MET A 1 168 ? -25.817 9.612 43.716 1.00 79.19 168 MET A O 1
ATOM 1326 N N . TYR A 1 169 ? -25.501 8.098 45.342 1.00 81.94 169 TYR A N 1
ATOM 1327 C CA . TYR A 1 169 ? -24.136 7.760 44.918 1.00 81.94 169 TYR A CA 1
ATOM 1328 C C . TYR A 1 169 ? -24.119 7.037 43.568 1.00 81.94 169 TYR A C 1
ATOM 1330 O O . TYR A 1 169 ? -23.306 7.379 42.709 1.00 81.94 169 TYR A O 1
ATOM 1338 N N . SER A 1 170 ? -25.039 6.094 43.362 1.00 83.12 170 SER A N 1
ATOM 1339 C CA . SER A 1 170 ? -25.173 5.356 42.100 1.00 83.12 170 SER A CA 1
ATOM 1340 C C . SER A 1 170 ? -25.545 6.288 40.945 1.00 83.12 170 SER A C 1
ATOM 1342 O O . SER A 1 170 ? -24.885 6.273 39.912 1.00 83.12 170 SER A O 1
ATOM 1344 N N . TYR A 1 171 ? -26.513 7.181 41.160 1.00 87.06 171 TYR A N 1
ATOM 1345 C CA . TYR A 1 171 ? -26.923 8.218 40.215 1.00 87.06 171 TYR A CA 1
ATOM 1346 C C . TYR A 1 171 ? -25.739 9.098 39.797 1.00 87.06 171 TYR A C 1
ATOM 1348 O O . TYR A 1 171 ? -25.431 9.219 38.613 1.00 87.06 171 TYR A O 1
ATOM 1356 N N . ARG A 1 172 ? -24.996 9.645 40.771 1.00 87.12 172 ARG A N 1
ATOM 1357 C CA . ARG A 1 172 ? -23.799 10.462 40.500 1.00 87.12 172 ARG A CA 1
ATOM 1358 C C . ARG A 1 172 ? -22.713 9.678 39.770 1.00 87.12 172 ARG A C 1
ATOM 1360 O O . ARG A 1 172 ? -22.020 10.242 38.928 1.00 87.12 172 ARG A O 1
ATOM 1367 N N . SER A 1 173 ? -22.537 8.399 40.095 1.00 88.38 173 SER A N 1
ATOM 1368 C CA . SER A 1 173 ? -21.562 7.552 39.411 1.00 88.38 173 SER A CA 1
ATOM 1369 C C . SER A 1 173 ? -21.951 7.310 37.955 1.00 88.38 173 SER A C 1
ATOM 1371 O O . SER A 1 173 ? -21.092 7.405 37.083 1.00 88.38 173 SER A O 1
ATOM 1373 N N . ILE A 1 174 ? -23.227 7.031 37.681 1.00 89.69 174 ILE A N 1
ATOM 1374 C CA . ILE A 1 174 ? -23.718 6.840 36.316 1.00 89.69 174 ILE A CA 1
ATOM 1375 C C . ILE A 1 174 ? -23.587 8.137 35.511 1.00 89.69 174 ILE A C 1
ATOM 1377 O O . ILE A 1 174 ? -23.064 8.103 34.399 1.00 89.69 174 ILE A O 1
ATOM 1381 N N . GLN A 1 175 ? -23.960 9.286 36.084 1.00 91.50 175 GLN A N 1
ATOM 1382 C CA . GLN A 1 175 ? -23.783 10.586 35.429 1.00 91.50 175 GLN A CA 1
ATOM 1383 C C . GLN A 1 175 ? -22.319 10.860 35.064 1.00 91.50 175 GLN A C 1
ATOM 1385 O O . GLN A 1 175 ? -22.031 11.223 33.926 1.00 91.50 175 GLN A O 1
ATOM 1390 N N . ARG A 1 176 ? -21.378 10.612 35.986 1.00 93.12 176 ARG A N 1
ATOM 1391 C CA . ARG A 1 176 ? -19.937 10.745 35.704 1.00 93.12 176 ARG A CA 1
ATOM 1392 C C . ARG A 1 176 ? -19.477 9.814 34.584 1.00 93.12 176 ARG A C 1
ATOM 1394 O O . ARG A 1 176 ? -18.658 10.214 33.761 1.00 93.12 176 ARG A O 1
ATOM 1401 N N . ASN A 1 177 ? -19.991 8.586 34.538 1.00 93.50 177 ASN A N 1
ATOM 1402 C CA . ASN A 1 177 ? -19.663 7.646 33.468 1.00 93.50 177 ASN A CA 1
ATOM 1403 C C . ASN A 1 177 ? -20.176 8.149 32.112 1.00 93.50 177 ASN A C 1
ATOM 1405 O O . ASN A 1 177 ? -19.417 8.139 31.147 1.00 93.50 177 ASN A O 1
ATOM 1409 N N . ILE A 1 178 ? -21.407 8.666 32.048 1.00 93.06 178 ILE A N 1
ATOM 1410 C CA . ILE A 1 178 ? -21.960 9.283 30.832 1.00 93.06 178 ILE A CA 1
ATOM 1411 C C . ILE A 1 178 ? -21.106 10.481 30.392 1.00 93.06 178 ILE A C 1
ATOM 1413 O O . ILE A 1 178 ? -20.762 10.593 29.218 1.00 93.06 178 ILE A O 1
ATOM 1417 N N . GLU A 1 179 ? -20.717 11.364 31.315 1.00 94.12 179 GLU A N 1
ATOM 1418 C CA . GLU A 1 179 ? -19.843 12.509 31.015 1.00 94.12 179 GLU A CA 1
ATOM 1419 C C . GLU A 1 179 ? -18.470 12.075 30.477 1.00 94.12 179 GLU A C 1
ATOM 1421 O O . GLU A 1 179 ? -17.948 12.676 29.535 1.00 94.12 179 GLU A O 1
ATOM 1426 N N . ASN A 1 180 ? -17.888 11.014 31.041 1.00 95.00 180 ASN A N 1
ATOM 1427 C CA . ASN A 1 180 ? -16.634 10.439 30.555 1.00 95.00 180 ASN A CA 1
ATOM 1428 C C . ASN A 1 180 ? -16.781 9.868 29.140 1.00 95.00 180 ASN A C 1
ATOM 1430 O O . ASN A 1 180 ? -15.954 10.165 28.281 1.00 95.00 180 ASN A O 1
ATOM 1434 N N . LEU A 1 181 ? -17.847 9.112 28.873 1.00 93.56 181 LEU A N 1
ATOM 1435 C CA . LEU A 1 181 ? -18.119 8.559 27.544 1.00 93.56 181 LEU A CA 1
ATOM 1436 C C . LEU A 1 181 ? -18.341 9.664 26.505 1.00 93.56 181 LEU A C 1
ATOM 1438 O O . LEU A 1 181 ? -17.779 9.596 25.417 1.00 93.56 181 LEU A O 1
ATOM 1442 N N . ARG A 1 182 ? -19.062 10.737 26.858 1.00 92.75 182 ARG A N 1
ATOM 1443 C CA . ARG A 1 182 ? -19.229 11.917 25.990 1.00 92.75 182 ARG A CA 1
ATOM 1444 C C . ARG A 1 182 ? -17.904 12.612 25.681 1.00 92.75 182 ARG A C 1
ATOM 1446 O O . ARG A 1 182 ? -17.693 13.038 24.548 1.00 92.75 182 ARG A O 1
ATOM 1453 N N . ARG A 1 183 ? -16.993 12.713 26.657 1.00 93.81 183 ARG A N 1
ATOM 1454 C CA . ARG A 1 183 ? -15.625 13.201 26.406 1.00 93.81 183 ARG A CA 1
ATOM 1455 C C . ARG A 1 183 ? -14.870 12.297 25.437 1.00 93.81 183 ARG A C 1
ATOM 1457 O O . ARG A 1 183 ? -14.237 12.816 24.526 1.00 93.81 183 ARG A O 1
ATOM 1464 N N . ASN A 1 184 ? -14.970 10.981 25.600 1.00 90.69 184 ASN A N 1
ATOM 1465 C CA . ASN A 1 184 ? -14.312 10.026 24.708 1.00 90.69 184 ASN A CA 1
ATOM 1466 C C . ASN A 1 184 ? -14.855 10.099 23.274 1.00 90.69 184 ASN A C 1
ATOM 1468 O O . ASN A 1 184 ? -14.065 10.046 22.338 1.00 90.69 184 ASN A O 1
ATOM 1472 N N . ILE A 1 185 ? -16.169 10.290 23.098 1.00 88.25 185 ILE A N 1
ATOM 1473 C CA . ILE A 1 185 ? -16.773 10.549 21.779 1.00 88.25 185 ILE A CA 1
ATOM 1474 C C . ILE A 1 185 ? -16.187 11.822 21.170 1.00 88.25 185 ILE A C 1
ATOM 1476 O O . ILE A 1 185 ? -15.730 11.789 20.036 1.00 88.25 185 ILE A O 1
ATOM 1480 N N . LYS A 1 186 ? -16.113 12.917 21.938 1.00 90.88 186 LYS A N 1
ATOM 1481 C CA . LYS A 1 186 ? -15.521 14.169 21.449 1.00 90.88 186 LYS A CA 1
ATOM 1482 C C . LYS A 1 186 ? -14.070 13.982 20.991 1.00 90.88 186 LYS A C 1
ATOM 1484 O O . LYS A 1 186 ? -13.702 14.505 19.947 1.00 90.88 186 LYS A O 1
ATOM 1489 N N . TYR A 1 187 ? -13.257 13.244 21.749 1.00 87.75 187 TYR A N 1
ATOM 1490 C CA . TYR A 1 187 ? -11.882 12.947 21.339 1.00 87.75 187 TYR A CA 1
ATOM 1491 C C . TYR A 1 187 ? -11.833 12.133 20.042 1.00 87.75 187 TYR A C 1
ATOM 1493 O O . TYR A 1 187 ? -11.066 12.476 19.151 1.00 87.75 187 TYR A O 1
ATOM 1501 N N . ALA A 1 188 ? -12.690 11.121 19.902 1.00 82.38 188 ALA A N 1
ATOM 1502 C CA . ALA A 1 188 ? -12.789 10.331 18.677 1.00 82.38 188 ALA A CA 1
ATOM 1503 C C . ALA A 1 188 ? -13.253 11.166 17.465 1.00 82.38 188 ALA A C 1
ATOM 1505 O O . ALA A 1 188 ? -12.717 11.006 16.371 1.00 82.38 188 ALA A O 1
ATOM 1506 N N . ASP A 1 189 ? -14.199 12.091 17.649 1.00 79.25 189 ASP A N 1
ATOM 1507 C CA . ASP A 1 189 ? -14.630 13.031 16.604 1.00 79.25 189 ASP A CA 1
ATOM 1508 C C . ASP A 1 189 ? -13.510 13.999 16.197 1.00 79.25 189 ASP A C 1
ATOM 1510 O O . ASP A 1 189 ? -13.354 14.326 15.019 1.00 79.25 189 ASP A O 1
ATOM 1514 N N . ASP A 1 190 ? -12.727 14.481 17.164 1.00 81.00 190 ASP A N 1
ATOM 1515 C CA . ASP A 1 190 ? -11.582 15.351 16.898 1.00 81.00 190 ASP A CA 1
ATOM 1516 C C . ASP A 1 190 ? -10.460 14.589 16.169 1.00 81.00 190 ASP A C 1
ATOM 1518 O O . ASP A 1 190 ? -9.837 15.148 15.263 1.00 81.00 190 ASP A O 1
ATOM 1522 N N . ASP A 1 191 ? -10.261 13.304 16.478 1.00 76.81 191 ASP A N 1
ATOM 1523 C CA . ASP A 1 191 ? -9.374 12.421 15.716 1.00 76.81 191 ASP A CA 1
ATOM 1524 C C . ASP A 1 191 ? -9.885 12.227 14.285 1.00 76.81 191 ASP A C 1
ATOM 1526 O O . ASP A 1 191 ? -9.108 12.400 13.349 1.00 76.81 191 ASP A O 1
ATOM 1530 N N . ILE A 1 192 ? -11.183 11.970 14.076 1.00 75.38 192 ILE A N 1
ATOM 1531 C CA . ILE A 1 192 ? -11.773 11.893 12.726 1.00 75.38 192 ILE A CA 1
ATOM 1532 C C . ILE A 1 192 ? -11.477 13.166 11.934 1.00 75.38 192 ILE A C 1
ATOM 1534 O O . ILE A 1 192 ? -10.997 13.063 10.814 1.00 75.38 192 ILE A O 1
ATOM 1538 N N . LYS A 1 193 ? -11.686 14.358 12.506 1.00 74.25 193 LYS A N 1
ATOM 1539 C CA . LYS A 1 193 ? -11.395 15.639 11.825 1.00 74.25 193 LYS A CA 1
ATOM 1540 C C . LYS A 1 193 ? -9.909 15.838 11.538 1.00 74.25 193 LYS A C 1
ATOM 1542 O O . LYS A 1 193 ? -9.526 16.426 10.525 1.00 74.25 193 LYS A O 1
ATOM 1547 N N . ARG A 1 194 ? -9.053 15.399 12.463 1.00 69.88 194 ARG A N 1
ATOM 1548 C CA . ARG A 1 194 ? -7.606 15.452 12.271 1.00 69.88 194 ARG A CA 1
ATOM 1549 C C . ARG A 1 194 ? -7.214 14.545 11.114 1.00 69.88 194 ARG A C 1
ATOM 1551 O O . ARG A 1 194 ? -6.527 15.007 10.217 1.00 69.88 194 ARG A O 1
ATOM 1558 N N . TYR A 1 195 ? -7.665 13.296 11.107 1.00 67.06 195 TYR A N 1
ATOM 1559 C CA . TYR A 1 195 ? -7.307 12.331 10.075 1.00 67.06 195 TYR A CA 1
ATOM 1560 C C . TYR A 1 195 ? -8.006 12.602 8.738 1.00 67.06 195 TYR A C 1
ATOM 1562 O O . TYR A 1 195 ? -7.379 12.348 7.715 1.00 67.06 195 TYR A O 1
ATOM 1570 N N . SER A 1 196 ? -9.212 13.192 8.718 1.00 62.12 196 SER A N 1
ATOM 1571 C CA . SER A 1 196 ? -9.964 13.564 7.499 1.00 62.12 196 SER A CA 1
ATOM 1572 C C . SER A 1 196 ? -9.222 14.582 6.622 1.00 62.12 196 SER A C 1
ATOM 1574 O O . SER A 1 196 ? -9.410 14.646 5.413 1.00 62.12 196 SER A O 1
ATOM 1576 N N . SER A 1 197 ? -8.337 15.378 7.231 1.00 54.47 197 SER A N 1
ATOM 1577 C CA . SER A 1 197 ? -7.544 16.415 6.559 1.00 54.47 197 SER A CA 1
ATOM 1578 C C . SER A 1 197 ? -6.075 16.034 6.335 1.00 54.47 197 SER A C 1
ATOM 1580 O O . SER A 1 197 ? -5.318 16.812 5.746 1.00 54.47 197 SER A O 1
ATOM 1582 N N . VAL A 1 198 ? -5.649 14.848 6.787 1.00 59.69 198 VAL A N 1
ATOM 1583 C CA . VAL A 1 198 ? -4.276 14.363 6.606 1.00 59.69 198 VAL A CA 1
ATOM 1584 C C . VAL A 1 198 ? -4.109 13.797 5.200 1.00 59.69 198 VAL A C 1
ATOM 1586 O O . VAL A 1 198 ? -4.898 12.979 4.736 1.00 59.69 198 VAL A O 1
ATOM 1589 N N . LYS A 1 199 ? -3.029 14.224 4.542 1.00 62.12 199 LYS A N 1
ATOM 1590 C CA . LYS A 1 199 ? -2.542 13.632 3.298 1.00 62.12 199 LYS A CA 1
ATOM 1591 C C . LYS A 1 199 ? -2.049 12.212 3.599 1.00 62.12 199 LYS A C 1
ATOM 1593 O O . LYS A 1 199 ? -0.985 12.076 4.203 1.00 62.12 199 LYS A O 1
ATOM 1598 N N . LEU A 1 200 ? -2.813 11.186 3.228 1.00 68.19 200 LEU A N 1
ATOM 1599 C CA . LEU A 1 200 ? -2.376 9.797 3.347 1.00 68.19 200 LEU A CA 1
ATOM 1600 C C . LEU A 1 200 ? -1.624 9.397 2.079 1.00 68.19 200 LEU A C 1
ATOM 1602 O O . LEU A 1 200 ? -2.042 9.692 0.960 1.00 68.19 200 LEU A O 1
ATOM 1606 N N . PHE A 1 201 ? -0.495 8.730 2.273 1.00 76.88 201 PHE A N 1
ATOM 1607 C CA . PHE A 1 201 ? 0.306 8.149 1.193 1.00 76.88 201 PHE A CA 1
ATOM 1608 C C . PHE A 1 201 ? 0.326 6.622 1.301 1.00 76.88 201 PHE A C 1
ATOM 1610 O O . PHE A 1 201 ? 0.969 5.935 0.520 1.00 76.88 201 PHE A O 1
ATOM 1617 N N . GLU A 1 202 ? -0.339 6.061 2.298 1.00 83.69 202 GLU A N 1
ATOM 1618 C CA . GLU A 1 202 ? -0.384 4.641 2.574 1.00 83.69 202 GLU A CA 1
ATOM 1619 C C . GLU A 1 202 ? -1.286 3.929 1.562 1.00 83.69 202 GLU A C 1
ATOM 1621 O O . GLU A 1 202 ? -2.425 4.328 1.334 1.00 83.69 202 GLU A O 1
ATOM 1626 N N . ILE A 1 203 ? -0.767 2.867 0.939 1.00 84.25 203 ILE A N 1
ATOM 1627 C CA . ILE A 1 203 ? -1.549 2.015 0.041 1.00 84.25 203 ILE A CA 1
ATOM 1628 C C . ILE A 1 203 ? -1.992 0.787 0.832 1.00 84.25 203 ILE A C 1
ATOM 1630 O O . ILE A 1 203 ? -1.197 -0.124 1.072 1.00 84.25 203 ILE A O 1
ATOM 1634 N N . VAL A 1 204 ? -3.266 0.766 1.213 1.00 86.94 204 VAL A N 1
ATOM 1635 C CA . VAL A 1 204 ? -3.935 -0.401 1.794 1.00 86.94 204 VAL A CA 1
ATOM 1636 C C . VAL A 1 204 ? -5.062 -0.799 0.856 1.00 86.94 204 VAL A C 1
ATOM 1638 O O . VAL A 1 204 ? -5.883 0.022 0.458 1.00 86.94 204 VAL A O 1
ATOM 1641 N N . THR A 1 205 ? -5.059 -2.057 0.444 1.00 84.94 205 THR A N 1
ATOM 1642 C CA . THR A 1 205 ? -6.068 -2.609 -0.468 1.00 84.94 205 THR A CA 1
ATOM 1643 C C . THR A 1 205 ? -7.318 -3.050 0.295 1.00 84.94 205 THR A C 1
ATOM 1645 O O . THR A 1 205 ? -7.266 -3.335 1.491 1.00 84.94 205 THR A O 1
ATOM 1648 N N . ASN A 1 206 ? -8.448 -3.172 -0.408 1.00 80.62 206 ASN A N 1
ATOM 1649 C CA . ASN A 1 206 ? -9.741 -3.529 0.191 1.00 80.62 206 ASN A CA 1
ATOM 1650 C C . ASN A 1 206 ? -9.742 -4.868 0.950 1.00 80.62 206 ASN A C 1
ATOM 1652 O O . ASN A 1 206 ? -10.572 -5.053 1.846 1.00 80.62 206 ASN A O 1
ATOM 1656 N N . ASP A 1 207 ? -8.854 -5.797 0.581 1.00 85.56 207 ASP A N 1
ATOM 1657 C CA . ASP A 1 207 ? -8.665 -7.103 1.226 1.00 85.56 207 ASP A CA 1
ATOM 1658 C C . ASP A 1 207 ? -7.645 -7.070 2.384 1.00 85.56 207 ASP A C 1
ATOM 1660 O O . ASP A 1 207 ? -7.205 -8.126 2.844 1.00 85.56 207 ASP A O 1
ATOM 1664 N N . ASN A 1 208 ? -7.323 -5.865 2.872 1.00 88.88 208 ASN A N 1
ATOM 1665 C CA . ASN A 1 208 ? -6.370 -5.578 3.942 1.00 88.88 208 ASN A CA 1
ATOM 1666 C C . ASN A 1 208 ? -4.935 -6.013 3.610 1.00 88.88 208 ASN A C 1
ATOM 1668 O O . ASN A 1 208 ? -4.216 -6.553 4.455 1.00 88.88 208 ASN A O 1
ATOM 1672 N N . SER A 1 209 ? -4.516 -5.802 2.362 1.00 93.38 209 SER A N 1
ATOM 1673 C CA . SER A 1 209 ? -3.144 -6.081 1.934 1.00 93.38 209 SER A CA 1
ATOM 1674 C C . SER A 1 209 ? -2.334 -4.817 1.681 1.00 93.38 209 SER A C 1
ATOM 1676 O O . SER A 1 209 ? -2.866 -3.789 1.257 1.00 93.38 209 SER A O 1
ATOM 1678 N N . VAL A 1 210 ? -1.023 -4.941 1.871 1.00 94.75 210 VAL A N 1
ATOM 1679 C CA . VAL A 1 210 ? -0.009 -3.915 1.599 1.00 94.75 210 VAL A CA 1
ATOM 1680 C C . VAL A 1 210 ? 0.988 -4.413 0.556 1.00 94.75 210 VAL A C 1
ATOM 1682 O O . VAL A 1 210 ? 1.112 -5.620 0.329 1.00 94.75 210 VAL A O 1
ATOM 1685 N N . PHE A 1 211 ? 1.732 -3.493 -0.056 1.00 96.56 211 PHE A N 1
ATOM 1686 C CA . PHE A 1 211 ? 2.769 -3.828 -1.032 1.00 96.56 211 PHE A CA 1
ATOM 1687 C C . PHE A 1 211 ? 4.170 -3.591 -0.471 1.00 96.56 211 PHE A C 1
ATOM 1689 O O . PHE A 1 211 ? 4.428 -2.561 0.150 1.00 96.56 211 PHE A O 1
ATOM 1696 N N . VAL A 1 212 ? 5.087 -4.524 -0.727 1.00 97.25 212 VAL A N 1
ATOM 1697 C CA . VAL A 1 212 ? 6.492 -4.449 -0.307 1.00 97.25 212 VAL A CA 1
ATOM 1698 C C . VAL A 1 212 ? 7.399 -4.535 -1.531 1.00 97.25 212 VAL A C 1
ATOM 1700 O O . VAL A 1 212 ? 7.354 -5.517 -2.268 1.00 97.25 212 VAL A O 1
ATOM 1703 N N . LEU A 1 213 ? 8.238 -3.521 -1.730 1.00 96.19 213 LEU A N 1
ATOM 1704 C CA . LEU A 1 213 ? 9.368 -3.538 -2.652 1.00 96.19 213 LEU A CA 1
ATOM 1705 C C . LEU A 1 213 ? 10.576 -4.177 -1.962 1.00 96.19 213 LEU A C 1
ATOM 1707 O O . LEU A 1 213 ? 10.914 -3.811 -0.841 1.00 96.19 213 LEU A O 1
ATOM 1711 N N . SER A 1 214 ? 11.247 -5.107 -2.630 1.00 96.12 214 SER A N 1
ATOM 1712 C CA . SER A 1 214 ? 12.409 -5.830 -2.109 1.00 96.12 214 SER A CA 1
ATOM 1713 C C . SER A 1 214 ? 13.379 -6.223 -3.227 1.00 96.12 214 SER A C 1
ATOM 1715 O O . SER A 1 214 ? 13.170 -5.890 -4.398 1.00 96.12 214 SER A O 1
ATOM 1717 N N . ARG A 1 215 ? 14.468 -6.903 -2.862 1.00 93.38 215 ARG A N 1
ATOM 1718 C CA . ARG A 1 215 ? 15.482 -7.446 -3.777 1.00 93.38 215 ARG A CA 1
ATOM 1719 C C . ARG A 1 215 ? 15.267 -8.920 -4.072 1.00 93.38 215 ARG A C 1
ATOM 1721 O O . ARG A 1 215 ? 14.944 -9.689 -3.169 1.00 93.38 215 ARG A O 1
ATOM 1728 N N . SER A 1 216 ? 15.575 -9.326 -5.304 1.00 93.31 216 SER A N 1
ATOM 1729 C CA . SER A 1 216 ? 15.692 -10.742 -5.677 1.00 93.31 216 SER A CA 1
ATOM 1730 C C . SER A 1 216 ? 16.824 -11.458 -4.930 1.00 93.31 216 SER A C 1
ATOM 1732 O O . SER A 1 216 ? 16.664 -12.601 -4.506 1.00 93.31 216 SER A O 1
ATOM 1734 N N . ASP A 1 217 ? 17.967 -10.788 -4.759 1.00 90.62 217 ASP A N 1
ATOM 1735 C CA . ASP A 1 217 ? 19.199 -11.353 -4.206 1.00 90.62 217 ASP A CA 1
ATOM 1736 C C . ASP A 1 217 ? 20.145 -10.262 -3.657 1.00 90.62 217 ASP A C 1
ATOM 1738 O O . ASP A 1 217 ? 19.837 -9.068 -3.669 1.00 90.62 217 ASP A O 1
ATOM 1742 N N . VAL A 1 218 ? 21.292 -10.686 -3.119 1.00 88.00 218 VAL A N 1
ATOM 1743 C CA . VAL A 1 218 ? 22.289 -9.816 -2.465 1.00 88.00 218 VAL A CA 1
ATOM 1744 C C . VAL A 1 218 ? 23.297 -9.192 -3.436 1.00 88.00 218 VAL A C 1
ATOM 1746 O O . VAL A 1 218 ? 24.241 -8.543 -2.995 1.00 88.00 218 VAL A O 1
ATOM 1749 N N . THR A 1 219 ? 23.156 -9.415 -4.744 1.00 86.06 219 THR A N 1
ATOM 1750 C CA . THR A 1 219 ? 24.110 -8.911 -5.734 1.00 86.06 219 THR A CA 1
ATOM 1751 C C . THR A 1 219 ? 23.796 -7.474 -6.136 1.00 86.06 219 THR A C 1
ATOM 1753 O O . THR A 1 219 ? 22.667 -6.991 -6.014 1.00 86.06 219 THR A O 1
ATOM 1756 N N . ASP A 1 220 ? 24.795 -6.794 -6.689 1.00 77.31 220 ASP A N 1
ATOM 1757 C CA . ASP A 1 220 ? 24.653 -5.457 -7.276 1.00 77.31 220 ASP A CA 1
ATOM 1758 C C . ASP A 1 220 ? 23.693 -5.429 -8.484 1.00 77.31 220 ASP A C 1
ATOM 1760 O O . ASP A 1 220 ? 23.153 -4.382 -8.828 1.00 77.31 220 ASP A O 1
ATOM 1764 N N . LYS A 1 221 ? 23.425 -6.591 -9.097 1.00 81.88 221 LYS A N 1
ATOM 1765 C CA . LYS A 1 221 ? 22.483 -6.770 -10.213 1.00 81.88 221 LYS A CA 1
ATOM 1766 C C . LYS A 1 221 ? 21.113 -7.293 -9.767 1.00 81.88 221 LYS A C 1
ATOM 1768 O O . LYS A 1 221 ? 20.326 -7.720 -10.614 1.00 81.88 221 LYS A O 1
ATOM 1773 N N . ALA A 1 222 ? 20.819 -7.246 -8.466 1.00 87.69 222 ALA A N 1
ATOM 1774 C CA . ALA A 1 222 ? 19.536 -7.666 -7.923 1.00 87.69 222 ALA A CA 1
ATOM 1775 C C . ALA A 1 222 ? 18.375 -6.913 -8.587 1.00 87.69 222 ALA A C 1
ATOM 1777 O O . ALA A 1 222 ? 18.393 -5.685 -8.731 1.00 87.69 222 ALA A O 1
ATOM 1778 N N . LYS A 1 223 ? 17.339 -7.660 -8.960 1.00 91.06 223 LYS A N 1
ATOM 1779 C CA . LYS A 1 223 ? 16.114 -7.124 -9.547 1.00 91.06 223 LYS A CA 1
ATOM 1780 C C . LYS A 1 223 ? 15.169 -6.628 -8.463 1.00 91.06 223 LYS A C 1
ATOM 1782 O O . LYS A 1 223 ? 15.165 -7.132 -7.336 1.00 91.06 223 LYS A O 1
ATOM 1787 N N . ALA A 1 224 ? 14.373 -5.629 -8.822 1.00 92.75 224 ALA A N 1
ATOM 1788 C CA . ALA A 1 224 ? 13.270 -5.165 -8.006 1.00 92.75 224 ALA A CA 1
ATOM 1789 C C . ALA A 1 224 ? 12.179 -6.240 -7.966 1.00 92.75 224 ALA A C 1
ATOM 1791 O O . ALA A 1 224 ? 11.811 -6.830 -8.983 1.00 92.75 224 ALA A O 1
ATOM 1792 N N . VAL A 1 225 ? 11.663 -6.489 -6.773 1.00 96.75 225 VAL A N 1
ATOM 1793 C CA . VAL A 1 225 ? 10.606 -7.458 -6.510 1.00 96.75 225 VAL A CA 1
ATOM 1794 C C . VAL A 1 225 ? 9.491 -6.743 -5.768 1.00 96.75 225 VAL A C 1
ATOM 1796 O O . VAL A 1 225 ? 9.750 -6.129 -4.737 1.00 96.75 225 VAL A O 1
ATOM 1799 N N . ILE A 1 226 ? 8.260 -6.846 -6.259 1.00 97.81 226 ILE A N 1
ATOM 1800 C CA . ILE A 1 226 ? 7.074 -6.332 -5.571 1.00 97.81 226 ILE A CA 1
ATOM 1801 C C . ILE A 1 226 ? 6.270 -7.514 -5.040 1.00 97.81 226 ILE A C 1
ATOM 1803 O O . ILE A 1 226 ? 5.965 -8.444 -5.781 1.00 97.81 226 ILE A O 1
ATOM 1807 N N . SER A 1 227 ? 5.908 -7.459 -3.765 1.00 98.19 227 SER A N 1
ATOM 1808 C CA . SER A 1 227 ? 5.103 -8.472 -3.086 1.00 98.19 227 SER A CA 1
ATOM 1809 C C . SER A 1 227 ? 3.816 -7.864 -2.546 1.00 98.19 227 SER A C 1
ATOM 1811 O O . SER A 1 227 ? 3.856 -6.773 -1.981 1.00 98.19 227 SER A O 1
ATOM 1813 N N . LYS A 1 228 ? 2.694 -8.584 -2.649 1.00 97.62 228 LYS A N 1
ATOM 1814 C CA . LYS A 1 228 ? 1.449 -8.257 -1.933 1.00 97.62 228 LYS A CA 1
ATOM 1815 C C . LYS A 1 228 ? 1.339 -9.122 -0.686 1.00 97.62 228 LYS A C 1
ATOM 1817 O O . LYS A 1 228 ? 1.366 -10.352 -0.767 1.00 97.62 228 LYS A O 1
ATOM 1822 N N . VAL A 1 229 ? 1.202 -8.481 0.468 1.00 97.25 229 VAL A N 1
ATOM 1823 C CA . VAL A 1 229 ? 1.119 -9.136 1.776 1.00 97.25 229 VAL A CA 1
ATOM 1824 C C . VAL A 1 229 ? -0.238 -8.845 2.383 1.00 97.25 229 VAL A C 1
ATOM 1826 O O . VAL A 1 229 ? -0.547 -7.689 2.657 1.00 97.25 229 VAL A O 1
ATOM 1829 N N . LYS A 1 230 ? -1.028 -9.891 2.612 1.00 95.56 230 LYS A N 1
ATOM 1830 C CA . LYS A 1 230 ? -2.321 -9.799 3.282 1.00 95.56 230 LYS A CA 1
ATOM 1831 C C . LYS A 1 230 ? -2.133 -9.816 4.793 1.00 95.56 230 LYS A C 1
ATOM 1833 O O . LYS A 1 230 ? -1.413 -10.673 5.312 1.00 95.56 230 LYS A O 1
ATOM 1838 N N . LEU A 1 231 ? -2.801 -8.896 5.478 1.00 93.50 231 LEU A N 1
ATOM 1839 C CA . LEU A 1 231 ? -2.856 -8.820 6.932 1.00 93.50 231 LEU A CA 1
ATOM 1840 C C . LEU A 1 231 ? -4.166 -9.466 7.400 1.00 93.50 231 LEU A C 1
ATOM 1842 O O . LEU A 1 231 ? -5.258 -8.975 7.107 1.00 93.50 231 LEU A O 1
ATOM 1846 N N . ASN A 1 232 ? -4.067 -10.606 8.079 1.00 91.44 232 ASN A N 1
ATOM 1847 C CA . ASN A 1 232 ? -5.233 -11.368 8.517 1.00 91.44 232 ASN A CA 1
ATOM 1848 C C . ASN A 1 232 ? -5.767 -10.837 9.857 1.00 91.44 232 ASN A C 1
ATOM 1850 O O . ASN A 1 232 ? -5.024 -10.289 10.672 1.00 91.44 232 ASN A O 1
ATOM 1854 N N . GLU A 1 233 ? -7.059 -11.050 10.112 1.00 85.50 233 GLU A N 1
ATOM 1855 C CA . GLU A 1 233 ? -7.738 -10.600 11.339 1.00 85.50 233 GLU A CA 1
ATOM 1856 C C . GLU A 1 233 ? -7.139 -11.206 12.621 1.00 85.50 233 GLU A C 1
ATOM 1858 O O . GLU A 1 233 ? -7.119 -10.571 13.673 1.00 85.50 233 GLU A O 1
ATOM 1863 N N . ASP A 1 234 ? -6.585 -12.417 12.537 1.00 87.50 234 ASP A N 1
ATOM 1864 C CA . ASP A 1 234 ? -5.923 -13.119 13.644 1.00 87.50 234 ASP A CA 1
ATOM 1865 C C . ASP A 1 234 ? -4.491 -12.617 13.928 1.00 87.50 234 ASP A C 1
ATOM 1867 O O . ASP A 1 234 ? -3.739 -13.227 14.700 1.00 87.50 234 ASP A O 1
ATOM 1871 N N . SER A 1 235 ? -4.116 -11.486 13.320 1.00 84.75 235 SER A N 1
ATOM 1872 C CA . SER A 1 235 ? -2.780 -10.887 13.376 1.00 84.75 235 SER A CA 1
ATOM 1873 C C . SER A 1 235 ? -1.679 -11.750 12.749 1.00 84.75 235 SER A C 1
ATOM 1875 O O . SER A 1 235 ? -0.496 -11.537 13.023 1.00 84.75 235 SER A O 1
ATOM 1877 N N . THR A 1 236 ? -2.040 -12.741 11.929 1.00 90.88 236 THR A N 1
ATOM 1878 C CA . THR A 1 236 ? -1.094 -13.414 11.033 1.00 90.88 236 THR A CA 1
ATOM 1879 C C . THR A 1 236 ? -1.001 -12.669 9.708 1.00 90.88 236 THR A C 1
ATOM 1881 O O . THR A 1 236 ? -1.770 -11.749 9.425 1.00 90.88 236 THR A O 1
ATOM 1884 N N . VAL A 1 237 ? -0.034 -13.052 8.878 1.00 94.06 237 VAL A N 1
ATOM 1885 C CA . VAL A 1 237 ? 0.151 -12.457 7.554 1.00 94.06 237 VAL A CA 1
ATOM 1886 C C . VAL A 1 237 ? 0.393 -13.538 6.523 1.00 94.06 237 VAL A C 1
ATOM 1888 O O . VAL A 1 237 ? 0.874 -14.629 6.832 1.00 94.06 237 VAL A O 1
ATOM 1891 N N . THR A 1 238 ? 0.034 -13.248 5.281 1.00 95.19 238 THR A N 1
ATOM 1892 C CA . THR A 1 238 ? 0.168 -14.198 4.180 1.00 95.19 238 THR A CA 1
ATOM 1893 C C . THR A 1 238 ? 0.703 -13.484 2.951 1.00 95.19 238 THR A C 1
ATOM 1895 O O . THR A 1 238 ? 0.164 -12.463 2.524 1.00 95.19 238 THR A O 1
ATOM 1898 N N . LEU A 1 239 ? 1.770 -14.027 2.363 1.00 96.75 239 LEU A N 1
ATOM 1899 C CA . LEU A 1 239 ? 2.233 -13.594 1.051 1.00 96.75 239 LEU A CA 1
ATOM 1900 C C . LEU A 1 239 ? 1.194 -14.027 0.012 1.00 96.75 239 LEU A C 1
ATOM 1902 O O . LEU A 1 239 ? 0.998 -15.221 -0.194 1.00 96.75 239 LEU A O 1
ATOM 1906 N N . SER A 1 240 ? 0.517 -13.064 -0.608 1.00 96.88 240 SER A N 1
ATOM 1907 C CA . SER A 1 240 ? -0.499 -13.345 -1.628 1.00 96.88 240 SER A CA 1
ATOM 1908 C C . SER A 1 240 ? 0.158 -13.660 -2.967 1.00 96.88 240 SER A C 1
ATOM 1910 O O . SER A 1 240 ? -0.133 -14.679 -3.583 1.00 96.88 240 SER A O 1
ATOM 1912 N N . TRP A 1 241 ? 1.087 -12.804 -3.389 1.00 97.94 241 TRP A N 1
ATOM 1913 C CA . TRP A 1 241 ? 1.905 -13.005 -4.579 1.00 97.94 241 TRP A CA 1
ATOM 1914 C C . TRP A 1 241 ? 3.193 -12.191 -4.485 1.00 97.94 241 TRP A C 1
ATOM 1916 O O . TRP A 1 241 ? 3.324 -11.282 -3.658 1.00 97.94 241 TRP A O 1
ATOM 1926 N N . GLN A 1 242 ? 4.139 -12.527 -5.356 1.00 97.50 242 GLN A N 1
ATOM 1927 C CA . GLN A 1 242 ? 5.406 -11.832 -5.517 1.00 97.50 242 GLN A CA 1
ATOM 1928 C C . GLN A 1 242 ? 5.806 -11.826 -6.992 1.00 97.50 242 GLN A C 1
ATOM 1930 O O . GLN A 1 242 ? 5.806 -12.871 -7.641 1.00 97.50 242 GLN A O 1
ATOM 1935 N N . THR A 1 243 ? 6.197 -10.657 -7.486 1.00 97.38 243 THR A N 1
ATOM 1936 C CA . THR A 1 243 ? 6.494 -10.417 -8.897 1.00 97.38 243 THR A CA 1
ATOM 1937 C C . THR A 1 243 ? 7.852 -9.752 -9.032 1.00 97.38 243 THR A C 1
ATOM 1939 O O . THR A 1 243 ? 8.091 -8.672 -8.492 1.00 97.38 243 THR A O 1
ATOM 1942 N N . GLN A 1 244 ? 8.755 -10.404 -9.762 1.00 95.81 244 GLN A N 1
ATOM 1943 C CA . GLN A 1 244 ? 10.051 -9.837 -10.119 1.00 95.81 244 GLN A CA 1
ATOM 1944 C C . GLN A 1 244 ? 9.919 -8.965 -11.370 1.00 95.81 244 GLN A C 1
ATOM 1946 O O . GLN A 1 244 ? 9.341 -9.379 -12.374 1.00 95.81 244 GLN A O 1
ATOM 1951 N N . LEU A 1 245 ? 10.505 -7.774 -11.323 1.00 90.00 245 LEU A N 1
ATOM 1952 C CA . LEU A 1 245 ? 10.541 -6.833 -12.432 1.00 90.00 245 LEU A CA 1
ATOM 1953 C C . LEU A 1 245 ? 11.839 -7.037 -13.221 1.00 90.00 245 LEU A C 1
ATOM 1955 O O . LEU A 1 245 ? 12.903 -6.564 -12.829 1.00 90.00 245 LEU A O 1
ATOM 1959 N N . ASN A 1 246 ? 11.765 -7.786 -14.322 1.00 76.25 246 ASN A N 1
ATOM 1960 C CA . ASN A 1 246 ? 12.955 -8.301 -15.013 1.00 76.25 246 ASN A CA 1
ATOM 1961 C C . ASN A 1 246 ? 13.912 -7.221 -15.538 1.00 76.25 246 ASN A C 1
ATOM 1963 O O . ASN A 1 246 ? 15.120 -7.441 -15.520 1.00 76.25 246 ASN A O 1
ATOM 1967 N N . GLU A 1 247 ? 13.412 -6.049 -15.926 1.00 75.56 247 GLU A N 1
ATOM 1968 C CA . GLU A 1 247 ? 14.237 -4.947 -16.453 1.00 75.56 247 GLU A CA 1
ATOM 1969 C C . GLU A 1 247 ? 14.506 -3.837 -15.429 1.00 75.56 247 GLU A C 1
ATOM 1971 O O . GLU A 1 247 ? 15.175 -2.855 -15.731 1.00 75.56 247 GLU A O 1
ATOM 1976 N N . ILE A 1 248 ? 14.040 -4.006 -14.189 1.00 83.31 248 ILE A N 1
ATOM 1977 C CA . ILE A 1 248 ? 14.159 -2.994 -13.142 1.00 83.31 248 ILE A CA 1
ATOM 1978 C C . ILE A 1 248 ? 15.073 -3.537 -12.048 1.00 83.31 248 ILE A C 1
ATOM 1980 O O . ILE A 1 248 ? 14.789 -4.553 -11.412 1.00 83.31 248 ILE A O 1
ATOM 1984 N N . TYR A 1 249 ? 16.195 -2.861 -11.824 1.00 86.94 249 TYR A N 1
ATOM 1985 C CA . TYR A 1 249 ? 17.152 -3.222 -10.781 1.00 86.94 249 TYR A CA 1
ATOM 1986 C C . TYR A 1 249 ? 16.802 -2.511 -9.482 1.00 86.94 249 TYR A C 1
ATOM 1988 O O . TYR A 1 249 ? 16.284 -1.400 -9.501 1.00 86.94 249 TYR A O 1
ATOM 1996 N N . ARG A 1 250 ? 17.098 -3.131 -8.336 1.00 85.19 250 ARG A N 1
ATOM 1997 C CA . ARG A 1 250 ? 16.870 -2.480 -7.038 1.00 85.19 250 ARG A CA 1
ATOM 1998 C C . ARG A 1 250 ? 17.792 -1.282 -6.827 1.00 85.19 250 ARG A C 1
ATOM 2000 O O . ARG A 1 250 ? 17.375 -0.305 -6.204 1.00 85.19 250 ARG A O 1
ATOM 2007 N N . GLU A 1 251 ? 19.036 -1.413 -7.277 1.00 81.44 251 GLU A N 1
ATOM 2008 C CA . GLU A 1 251 ? 20.070 -0.384 -7.217 1.00 81.44 251 GLU A CA 1
ATOM 2009 C C . GLU A 1 251 ? 20.429 0.027 -8.651 1.00 81.44 251 GLU A C 1
ATOM 2011 O O . GLU A 1 251 ? 21.295 -0.600 -9.273 1.00 81.44 251 GLU A O 1
ATOM 2016 N N . PRO A 1 252 ? 19.750 1.053 -9.194 1.00 74.00 252 PRO A N 1
ATOM 2017 C CA . PRO A 1 252 ? 19.973 1.537 -10.553 1.00 74.00 252 PRO A CA 1
ATOM 2018 C C . PRO A 1 252 ? 21.442 1.824 -10.865 1.00 74.00 252 PRO A C 1
ATOM 2020 O O . PRO A 1 252 ? 21.929 1.478 -11.931 1.00 74.00 252 PRO A O 1
ATOM 2023 N N . ASP A 1 253 ? 22.179 2.381 -9.907 1.00 68.94 253 ASP A N 1
ATOM 2024 C CA . ASP A 1 253 ? 23.564 2.806 -10.129 1.00 68.94 253 ASP A CA 1
ATOM 2025 C C . ASP A 1 253 ? 24.561 1.636 -10.187 1.00 68.94 253 ASP A C 1
ATOM 2027 O O . ASP A 1 253 ? 25.673 1.791 -10.695 1.00 68.94 253 ASP A O 1
ATOM 2031 N N . LYS A 1 254 ? 24.183 0.458 -9.668 1.00 66.56 254 LYS A N 1
ATOM 2032 C CA . LYS A 1 254 ? 25.062 -0.722 -9.576 1.00 66.56 254 LYS A CA 1
ATOM 2033 C C . LYS A 1 254 ? 24.687 -1.863 -10.521 1.00 66.56 254 LYS A C 1
ATOM 2035 O O . LYS A 1 254 ? 25.542 -2.678 -10.867 1.00 66.56 254 LYS A O 1
ATOM 2040 N N . GLY A 1 255 ? 23.431 -1.921 -10.961 1.00 56.53 255 GLY A N 1
ATOM 2041 C CA . GLY A 1 255 ? 22.935 -2.980 -11.842 1.00 56.53 255 GLY A CA 1
ATOM 2042 C C . GLY A 1 255 ? 23.393 -2.876 -13.302 1.00 56.53 255 GLY A C 1
ATOM 2043 O O . GLY A 1 255 ? 23.266 -3.852 -14.045 1.00 56.53 255 GLY A O 1
ATOM 2044 N N . PHE A 1 256 ? 23.935 -1.728 -13.725 1.00 59.22 256 PHE A N 1
ATOM 2045 C CA . PHE A 1 256 ? 24.099 -1.398 -15.142 1.00 59.22 256 PHE A CA 1
ATOM 2046 C C . PHE A 1 256 ? 25.551 -1.442 -15.611 1.00 59.22 256 PHE A C 1
ATOM 2048 O O . PHE A 1 256 ? 26.431 -0.755 -15.098 1.00 59.22 256 PHE A O 1
ATOM 2055 N N . ASP A 1 257 ? 25.779 -2.230 -16.661 1.00 52.28 257 ASP A N 1
ATOM 2056 C CA . ASP A 1 257 ? 26.986 -2.151 -17.472 1.00 52.28 257 ASP A CA 1
ATOM 2057 C C . ASP A 1 257 ? 26.861 -0.910 -18.375 1.00 52.28 257 ASP A C 1
ATOM 2059 O O . ASP A 1 257 ? 25.945 -0.822 -19.199 1.00 52.28 257 ASP A O 1
ATOM 2063 N N . LYS A 1 258 ? 27.744 0.079 -18.188 1.00 49.06 258 LYS A N 1
ATOM 2064 C CA . LYS A 1 258 ? 27.680 1.423 -18.808 1.00 49.06 258 LYS A CA 1
ATOM 2065 C C . LYS A 1 258 ? 27.523 1.417 -20.342 1.00 49.06 258 LYS A C 1
ATOM 2067 O O . LYS A 1 258 ? 27.036 2.388 -20.914 1.00 49.06 258 LYS A O 1
ATOM 2072 N N . SER A 1 259 ? 27.891 0.324 -21.007 1.00 45.75 259 SER A N 1
ATOM 2073 C CA . SER A 1 259 ? 27.949 0.184 -22.468 1.00 45.75 259 SER A CA 1
ATOM 2074 C C . SER A 1 259 ? 26.588 0.160 -23.176 1.00 45.75 259 SER A C 1
ATOM 2076 O O . SER A 1 259 ? 26.475 0.639 -24.301 1.00 45.75 259 SER A O 1
ATOM 2078 N N . SER A 1 260 ? 25.535 -0.366 -22.541 1.00 42.81 260 SER A N 1
ATOM 2079 C CA . SER A 1 260 ? 24.209 -0.493 -23.183 1.00 42.81 260 SER A CA 1
ATOM 2080 C C . SER A 1 260 ? 23.393 0.807 -23.122 1.00 42.81 260 SER A C 1
ATOM 2082 O O . SER A 1 260 ? 22.476 1.008 -23.914 1.00 42.81 260 SER A O 1
ATOM 2084 N N . PHE A 1 261 ? 23.757 1.706 -22.202 1.00 47.38 261 PHE A N 1
ATOM 2085 C CA . PHE A 1 261 ? 23.144 3.024 -22.025 1.00 47.38 261 PHE A CA 1
ATOM 2086 C C . PHE A 1 261 ? 23.899 4.136 -22.775 1.00 47.38 261 PHE A C 1
ATOM 2088 O O . PHE A 1 261 ? 23.268 5.116 -23.158 1.00 47.38 261 PHE A O 1
ATOM 2095 N N . GLU A 1 262 ? 25.195 3.987 -23.090 1.00 45.62 262 GLU A N 1
ATOM 2096 C CA . GLU A 1 262 ? 25.939 4.966 -23.915 1.00 45.62 262 GLU A CA 1
ATOM 2097 C C . GLU A 1 262 ? 25.268 5.240 -25.275 1.00 45.62 262 GLU A C 1
ATOM 2099 O O . GLU A 1 262 ? 25.309 6.364 -25.775 1.00 45.62 262 GLU A O 1
ATOM 2104 N N . PHE A 1 263 ? 24.588 4.245 -25.855 1.00 40.62 263 PHE A N 1
ATOM 2105 C CA . PHE A 1 263 ? 23.909 4.399 -27.144 1.00 40.62 263 PHE A CA 1
ATOM 2106 C C . PHE A 1 263 ? 22.567 5.153 -27.052 1.00 40.62 263 PHE A C 1
ATOM 2108 O O . PHE A 1 263 ? 22.175 5.811 -28.014 1.00 40.62 263 PHE A O 1
ATOM 2115 N N . VAL A 1 264 ? 21.879 5.106 -25.903 1.00 42.03 264 VAL A N 1
ATOM 2116 C CA . VAL A 1 264 ? 20.548 5.722 -25.702 1.00 42.03 264 VAL A CA 1
ATOM 2117 C C . VAL A 1 264 ? 20.630 7.046 -24.921 1.00 42.03 264 VAL A C 1
ATOM 2119 O O . VAL A 1 264 ? 19.825 7.946 -25.147 1.00 42.03 264 VAL A O 1
ATOM 2122 N N . PHE A 1 265 ? 21.649 7.225 -24.073 1.00 47.50 265 PHE A N 1
ATOM 2123 C CA . PHE A 1 265 ? 21.735 8.309 -23.083 1.00 47.50 265 PHE A CA 1
ATOM 2124 C C . PHE A 1 265 ? 22.961 9.219 -23.242 1.00 47.50 265 PHE A C 1
ATOM 2126 O O . PHE A 1 265 ? 23.282 9.988 -22.342 1.00 47.50 265 PHE A O 1
ATOM 2133 N N . SER A 1 266 ? 23.604 9.239 -24.415 1.00 43.59 266 SER A N 1
ATOM 2134 C CA . SER A 1 266 ? 24.733 10.142 -24.730 1.00 43.59 266 SER A CA 1
ATOM 2135 C C . SER A 1 266 ? 24.424 11.654 -24.655 1.00 43.59 266 SER A C 1
ATOM 2137 O O . SER A 1 266 ? 25.274 12.473 -25.005 1.00 43.59 266 SER A O 1
ATOM 2139 N N . LYS A 1 267 ? 23.220 12.053 -24.213 1.00 46.22 267 LYS A N 1
ATOM 2140 C CA . LYS A 1 267 ? 22.754 13.447 -24.151 1.00 46.22 267 LYS A CA 1
ATOM 2141 C C . LYS A 1 267 ? 22.092 13.866 -22.827 1.00 46.22 267 LYS A C 1
ATOM 2143 O O . LYS A 1 267 ? 21.456 14.914 -22.797 1.00 46.22 267 LYS A O 1
ATOM 2148 N N . GLY A 1 268 ? 22.231 13.112 -21.734 1.00 49.88 268 GLY A N 1
ATOM 2149 C CA . GLY A 1 268 ? 21.709 13.547 -20.431 1.00 49.88 268 GLY A CA 1
ATOM 2150 C C . GLY A 1 268 ? 22.200 12.713 -19.250 1.00 49.88 268 GLY A C 1
ATOM 2151 O O . GLY A 1 268 ? 22.657 11.593 -19.438 1.00 49.88 268 GLY A O 1
ATOM 2152 N N . ASP A 1 269 ? 22.087 13.279 -18.046 1.00 55.88 269 ASP A N 1
ATOM 2153 C CA . ASP A 1 269 ? 22.371 12.631 -16.756 1.00 55.88 269 ASP A CA 1
ATOM 2154 C C . ASP A 1 269 ? 21.030 12.371 -16.032 1.00 55.88 269 ASP A C 1
ATOM 2156 O O . ASP A 1 269 ? 20.548 13.244 -15.302 1.00 55.88 269 ASP A O 1
ATOM 2160 N N . PRO A 1 270 ? 20.306 11.279 -16.362 1.00 57.44 270 PRO A N 1
ATOM 2161 C CA . PRO A 1 270 ? 18.972 11.025 -15.823 1.00 57.44 270 PRO A CA 1
ATOM 2162 C C . PRO A 1 270 ? 19.031 10.586 -14.354 1.00 57.44 270 PRO A C 1
ATOM 2164 O O . PRO A 1 270 ? 19.823 9.719 -13.990 1.00 57.44 270 PRO A O 1
ATOM 2167 N N . ASP A 1 271 ? 18.124 11.105 -13.522 1.00 62.66 271 ASP A N 1
ATOM 2168 C CA . ASP A 1 271 ? 17.944 10.597 -12.158 1.00 62.66 271 ASP A CA 1
ATOM 2169 C C . ASP A 1 271 ? 17.169 9.268 -12.176 1.00 62.66 271 ASP A C 1
ATOM 2171 O O . ASP A 1 271 ? 15.932 9.229 -12.162 1.00 62.66 271 ASP A O 1
ATOM 2175 N N . LEU A 1 272 ? 17.917 8.163 -12.205 1.00 66.44 272 LEU A N 1
ATOM 2176 C CA . LEU A 1 272 ? 17.378 6.801 -12.211 1.00 66.44 272 LEU A CA 1
ATOM 2177 C C . LEU A 1 272 ? 16.706 6.402 -10.889 1.00 66.44 272 LEU A C 1
ATOM 2179 O O . LEU A 1 272 ? 16.013 5.381 -10.850 1.00 66.44 272 LEU A O 1
ATOM 2183 N N . ASN A 1 273 ? 16.877 7.195 -9.827 1.00 68.81 273 ASN A N 1
ATOM 2184 C CA . ASN A 1 273 ? 16.240 6.960 -8.535 1.00 68.81 273 ASN A CA 1
ATOM 2185 C C . ASN A 1 273 ? 14.808 7.508 -8.474 1.00 68.81 273 ASN A C 1
ATOM 2187 O O . ASN A 1 273 ? 14.095 7.247 -7.503 1.00 68.81 273 ASN A O 1
ATOM 2191 N N . THR A 1 274 ? 14.354 8.205 -9.523 1.00 71.81 274 THR A N 1
ATOM 2192 C CA . THR A 1 274 ? 12.967 8.662 -9.638 1.00 71.81 274 THR A CA 1
ATOM 2193 C C . THR A 1 274 ? 12.016 7.470 -9.568 1.00 71.81 274 THR A C 1
ATOM 2195 O O . THR A 1 274 ? 12.018 6.598 -10.442 1.00 71.81 274 THR A O 1
ATOM 2198 N N . MET A 1 275 ? 11.171 7.454 -8.538 1.00 79.44 275 MET A N 1
ATOM 2199 C CA . MET A 1 275 ? 10.209 6.388 -8.296 1.00 79.44 275 MET A CA 1
ATOM 2200 C C . MET A 1 275 ? 8.799 6.964 -8.158 1.00 79.44 275 MET A C 1
ATOM 2202 O O . MET A 1 275 ? 8.592 7.985 -7.499 1.00 79.44 275 MET A O 1
ATOM 2206 N N . ARG A 1 276 ? 7.815 6.312 -8.785 1.00 80.06 276 ARG A N 1
ATOM 2207 C CA . ARG A 1 276 ? 6.396 6.604 -8.578 1.00 80.06 276 ARG A CA 1
ATOM 2208 C C . ARG A 1 276 ? 5.611 5.335 -8.319 1.00 80.06 276 ARG A C 1
ATOM 2210 O O . ARG A 1 276 ? 5.824 4.330 -8.986 1.00 80.06 276 ARG A O 1
ATOM 2217 N N . THR A 1 277 ? 4.653 5.409 -7.407 1.00 83.56 277 THR A N 1
ATOM 2218 C CA . THR A 1 277 ? 3.690 4.333 -7.185 1.00 83.56 277 THR A CA 1
ATOM 2219 C C . THR A 1 277 ? 2.286 4.906 -7.120 1.00 83.56 277 THR A C 1
ATOM 2221 O O . THR A 1 277 ? 2.034 5.874 -6.408 1.00 83.56 277 THR A O 1
ATOM 2224 N N . VAL A 1 278 ? 1.362 4.309 -7.861 1.00 79.50 278 VAL A N 1
ATOM 2225 C CA . VAL A 1 278 ? -0.062 4.641 -7.828 1.00 79.50 278 VAL A CA 1
ATOM 2226 C C . VAL A 1 278 ? -0.844 3.344 -7.740 1.00 79.50 278 VAL A C 1
ATOM 2228 O O . VAL A 1 278 ? -0.574 2.405 -8.482 1.00 79.50 278 VAL A O 1
ATOM 2231 N N . HIS A 1 279 ? -1.820 3.300 -6.844 1.00 80.75 279 HIS A N 1
ATOM 2232 C CA . HIS A 1 279 ? -2.753 2.191 -6.734 1.00 80.75 279 HIS A CA 1
ATOM 2233 C C . HIS A 1 279 ? -4.161 2.696 -7.028 1.00 80.75 279 HIS A C 1
ATOM 2235 O O . HIS A 1 279 ? -4.609 3.660 -6.409 1.00 80.75 279 HIS A O 1
ATOM 2241 N N . TYR A 1 280 ? -4.843 2.055 -7.971 1.00 73.81 280 TYR A N 1
ATOM 2242 C CA . TYR A 1 280 ? -6.222 2.370 -8.309 1.00 73.81 280 TYR A CA 1
ATOM 2243 C C . TYR A 1 280 ? -6.971 1.096 -8.682 1.00 73.81 280 TYR A C 1
ATOM 2245 O O . TYR A 1 280 ? -6.555 0.377 -9.594 1.00 73.81 280 TYR A O 1
ATOM 2253 N N . ASP A 1 281 ? -8.097 0.856 -8.007 1.00 75.19 281 ASP A N 1
ATOM 2254 C CA . ASP A 1 281 ? -8.915 -0.345 -8.187 1.00 75.19 281 ASP A CA 1
ATOM 2255 C C . ASP A 1 281 ? -8.055 -1.618 -8.064 1.00 75.19 281 ASP A C 1
ATOM 2257 O O . ASP A 1 281 ? -7.411 -1.809 -7.034 1.00 75.19 281 ASP A O 1
ATOM 2261 N N . ASN A 1 282 ? -7.987 -2.447 -9.109 1.00 80.50 282 ASN A N 1
ATOM 2262 C CA . ASN A 1 282 ? -7.184 -3.664 -9.140 1.00 80.50 282 ASN A CA 1
ATOM 2263 C C . ASN A 1 282 ? -5.809 -3.493 -9.817 1.00 80.50 282 ASN A C 1
ATOM 2265 O O . ASN A 1 282 ? -5.232 -4.455 -10.329 1.00 80.50 282 ASN A O 1
ATOM 2269 N N . LYS A 1 283 ? -5.295 -2.260 -9.912 1.00 81.69 283 LYS A N 1
ATOM 2270 C CA . LYS A 1 283 ? -4.060 -1.948 -10.646 1.00 81.69 283 LYS A CA 1
ATOM 2271 C C . LYS A 1 283 ? -3.067 -1.216 -9.762 1.00 81.69 283 LYS A C 1
ATOM 2273 O O . LYS A 1 283 ? -3.360 -0.160 -9.203 1.00 81.69 283 LYS A O 1
ATOM 2278 N N . LEU A 1 284 ? -1.848 -1.741 -9.726 1.00 87.12 284 LEU A N 1
ATOM 2279 C CA . LEU A 1 284 ? -0.681 -1.073 -9.171 1.00 87.12 284 LEU A CA 1
ATOM 2280 C C . LEU A 1 284 ? 0.208 -0.612 -10.325 1.00 87.12 284 LEU A C 1
ATOM 2282 O O . LEU A 1 284 ? 0.715 -1.430 -11.090 1.00 87.12 284 LEU A O 1
ATOM 2286 N N . ILE A 1 285 ? 0.395 0.695 -10.453 1.00 83.12 285 ILE A N 1
ATOM 2287 C CA . ILE A 1 285 ? 1.306 1.308 -11.417 1.00 83.12 285 ILE A CA 1
ATOM 2288 C C . ILE A 1 285 ? 2.570 1.708 -10.665 1.00 83.12 285 ILE A C 1
ATOM 2290 O O . ILE A 1 285 ? 2.521 2.520 -9.743 1.00 83.12 285 ILE A O 1
ATOM 2294 N N . PHE A 1 286 ? 3.699 1.144 -11.076 1.00 87.00 286 PHE A N 1
ATOM 2295 C CA . PHE A 1 286 ? 5.015 1.414 -10.518 1.00 87.00 286 PHE A CA 1
ATOM 2296 C C . PHE A 1 286 ? 5.928 1.956 -11.612 1.00 87.00 286 PHE A C 1
ATOM 2298 O O . PHE A 1 286 ? 6.122 1.307 -12.637 1.00 87.00 286 PHE A O 1
ATOM 2305 N N . VAL A 1 287 ? 6.483 3.144 -11.405 1.00 82.19 287 VAL A N 1
ATOM 2306 C CA . VAL A 1 287 ? 7.483 3.747 -12.282 1.00 82.19 287 VAL A CA 1
ATOM 2307 C C . VAL A 1 287 ? 8.798 3.757 -11.539 1.00 82.19 287 VAL A C 1
ATOM 2309 O O . VAL A 1 287 ? 8.892 4.345 -10.466 1.00 82.19 287 VAL A O 1
ATOM 2312 N N . PHE A 1 288 ? 9.811 3.121 -12.105 1.00 82.12 288 PHE A N 1
ATOM 2313 C CA . PHE A 1 288 ? 11.167 3.166 -11.581 1.00 82.12 288 PHE A CA 1
ATOM 2314 C C . PHE A 1 288 ? 12.136 2.896 -12.718 1.00 82.12 288 PHE A C 1
ATOM 2316 O O . PHE A 1 288 ? 11.797 2.145 -13.632 1.00 82.12 288 PHE A O 1
ATOM 2323 N N . MET A 1 289 ? 13.322 3.505 -12.691 1.00 76.12 289 MET A N 1
ATOM 2324 C CA . MET A 1 289 ? 14.306 3.331 -13.765 1.00 76.12 289 MET A CA 1
ATOM 2325 C C . MET A 1 289 ? 13.753 3.661 -15.161 1.00 76.12 289 MET A C 1
ATOM 2327 O O . MET A 1 289 ? 13.983 2.923 -16.117 1.00 76.12 289 MET A O 1
ATOM 2331 N N . LEU A 1 290 ? 12.949 4.726 -15.261 1.00 70.12 290 LEU A N 1
ATOM 2332 C CA . LEU A 1 290 ? 12.244 5.111 -16.493 1.00 70.12 290 LEU A CA 1
ATOM 2333 C C . LEU A 1 290 ? 11.340 4.007 -17.071 1.00 70.12 290 LEU A C 1
ATOM 2335 O O . LEU A 1 290 ? 10.914 4.078 -18.212 1.00 70.12 290 LEU A O 1
ATOM 2339 N N . THR A 1 291 ? 11.007 2.984 -16.291 1.00 73.12 291 THR A N 1
ATOM 2340 C CA . THR A 1 291 ? 10.121 1.904 -16.716 1.00 73.12 291 THR A CA 1
ATOM 2341 C C . THR A 1 291 ? 8.827 2.003 -15.929 1.00 73.12 291 THR A C 1
ATOM 2343 O O . THR A 1 291 ? 8.827 1.864 -14.705 1.00 73.12 291 THR A O 1
ATOM 2346 N N . ALA A 1 292 ? 7.710 2.231 -16.616 1.00 76.62 292 ALA A N 1
ATOM 2347 C CA . ALA A 1 292 ? 6.384 2.131 -16.025 1.00 76.62 292 ALA A CA 1
ATOM 2348 C C . ALA A 1 292 ? 5.859 0.707 -16.175 1.00 76.62 292 ALA A C 1
ATOM 2350 O O . ALA A 1 292 ? 5.728 0.198 -17.284 1.00 76.62 292 ALA A O 1
ATOM 2351 N N . THR A 1 293 ? 5.523 0.075 -15.058 1.00 80.75 293 THR A N 1
ATOM 2352 C CA . THR A 1 293 ? 4.963 -1.274 -15.001 1.00 80.75 293 THR A CA 1
ATOM 2353 C C . THR A 1 293 ? 3.599 -1.234 -14.333 1.00 80.75 293 THR A C 1
ATOM 2355 O O . THR A 1 293 ? 3.455 -0.670 -13.250 1.00 80.75 293 THR A O 1
ATOM 2358 N N . CYS A 1 294 ? 2.602 -1.853 -14.959 1.00 82.88 294 CYS A N 1
ATOM 2359 C CA . CYS A 1 294 ? 1.293 -2.069 -14.359 1.00 82.88 294 CYS A CA 1
ATOM 2360 C C . CYS A 1 294 ? 1.125 -3.532 -13.977 1.00 82.88 294 CYS A C 1
ATOM 2362 O O . CYS A 1 294 ? 1.292 -4.426 -14.808 1.00 82.88 294 CYS A O 1
ATOM 2364 N N . ILE A 1 295 ? 0.787 -3.752 -12.713 1.00 88.81 295 ILE A N 1
ATOM 2365 C CA . ILE A 1 295 ? 0.570 -5.059 -12.112 1.00 88.81 295 ILE A CA 1
ATOM 2366 C C . ILE A 1 295 ? -0.905 -5.167 -11.731 1.00 88.81 295 ILE A C 1
ATOM 2368 O O . ILE A 1 295 ? -1.454 -4.263 -11.098 1.00 88.81 295 ILE A O 1
ATOM 2372 N N . ASP A 1 296 ? -1.530 -6.277 -12.106 1.00 88.06 296 ASP A N 1
ATOM 2373 C CA . ASP A 1 296 ? -2.831 -6.679 -11.578 1.00 88.06 296 ASP A CA 1
ATOM 2374 C C . ASP A 1 296 ? -2.676 -7.074 -10.105 1.00 88.06 296 ASP A C 1
ATOM 2376 O O . ASP A 1 296 ? -1.933 -7.999 -9.768 1.00 88.06 296 ASP A O 1
ATOM 2380 N N . THR A 1 297 ? -3.361 -6.366 -9.212 1.00 91.75 297 THR A N 1
ATOM 2381 C CA . THR A 1 297 ? -3.199 -6.537 -7.766 1.00 91.75 297 THR A CA 1
ATOM 2382 C C . THR A 1 297 ? -3.815 -7.817 -7.228 1.00 91.75 297 THR A C 1
ATOM 2384 O O . THR A 1 297 ? -3.495 -8.214 -6.104 1.00 91.75 297 THR A O 1
ATOM 2387 N N . ASP A 1 298 ? -4.685 -8.467 -7.994 1.00 92.06 298 ASP A N 1
ATOM 2388 C CA . ASP A 1 298 ? -5.326 -9.710 -7.575 1.00 92.06 298 ASP A CA 1
ATOM 2389 C C . ASP A 1 298 ? -4.426 -10.911 -7.869 1.00 92.06 298 ASP A C 1
ATOM 2391 O O . ASP A 1 298 ? -4.329 -11.832 -7.058 1.00 92.06 298 ASP A O 1
ATOM 2395 N N . THR A 1 299 ? -3.711 -10.874 -8.997 1.00 94.31 299 THR A N 1
ATOM 2396 C CA . THR A 1 299 ? -2.912 -12.007 -9.486 1.00 94.31 299 THR A CA 1
ATOM 2397 C C . THR A 1 299 ? -1.400 -11.810 -9.383 1.00 94.31 299 THR A C 1
ATOM 2399 O O . THR A 1 299 ? -0.659 -12.790 -9.406 1.00 94.31 299 THR A O 1
ATOM 2402 N N . GLY A 1 300 ? -0.924 -10.567 -9.292 1.00 93.44 300 GLY A N 1
ATOM 2403 C CA . GLY A 1 300 ? 0.495 -10.218 -9.393 1.00 93.44 300 GLY A CA 1
ATOM 2404 C C . GLY A 1 300 ? 1.026 -10.205 -10.830 1.00 93.44 300 GLY A C 1
ATOM 2405 O O . GLY A 1 300 ? 2.204 -9.915 -11.048 1.00 93.44 300 GLY A O 1
ATOM 2406 N N . ASN A 1 301 ? 0.189 -10.491 -11.831 1.00 92.56 301 ASN A N 1
ATOM 2407 C CA . ASN A 1 301 ? 0.620 -10.510 -13.223 1.00 92.56 301 ASN A CA 1
ATOM 2408 C C . ASN A 1 301 ? 0.942 -9.099 -13.725 1.00 92.56 301 ASN A C 1
ATOM 2410 O O . ASN A 1 301 ? 0.184 -8.153 -13.510 1.00 92.56 301 ASN A O 1
ATOM 2414 N N . ILE A 1 302 ? 2.047 -8.971 -14.459 1.00 87.00 302 ILE A N 1
ATOM 2415 C CA . ILE A 1 302 ? 2.369 -7.742 -15.187 1.00 87.00 302 ILE A CA 1
ATOM 2416 C C . ILE A 1 302 ? 1.422 -7.647 -16.385 1.00 87.00 302 ILE A C 1
ATOM 2418 O O . ILE A 1 302 ? 1.482 -8.471 -17.296 1.00 87.00 302 ILE A O 1
ATOM 2422 N N . LEU A 1 303 ? 0.557 -6.636 -16.386 1.00 75.38 303 LEU A N 1
ATOM 2423 C CA . LEU A 1 303 ? -0.370 -6.361 -17.483 1.00 75.38 303 LEU A CA 1
ATOM 2424 C C . LEU A 1 303 ? 0.348 -5.693 -18.656 1.00 75.38 303 LEU A C 1
ATOM 2426 O O . LEU A 1 303 ? 0.105 -6.021 -19.815 1.00 75.38 303 LEU A O 1
ATOM 2430 N N . TRP A 1 304 ? 1.235 -4.748 -18.350 1.00 79.62 304 TRP A N 1
ATOM 2431 C CA . TRP A 1 304 ? 2.092 -4.085 -19.325 1.00 79.62 304 TRP A CA 1
ATOM 2432 C C . TRP A 1 304 ? 3.316 -3.471 -18.647 1.00 79.62 304 TRP A C 1
ATOM 2434 O O . TRP A 1 304 ? 3.300 -3.161 -17.454 1.00 79.62 304 TRP A O 1
ATOM 2444 N N . SER A 1 305 ? 4.373 -3.275 -19.432 1.00 76.75 305 SER A N 1
ATOM 2445 C CA . SER A 1 305 ? 5.574 -2.543 -19.041 1.00 76.75 305 SER A CA 1
ATOM 2446 C C . SER A 1 305 ? 6.050 -1.702 -20.226 1.00 76.75 305 SER A C 1
ATOM 2448 O O . SER A 1 305 ? 6.027 -2.178 -21.364 1.00 76.75 305 SER A O 1
ATOM 2450 N N . ILE A 1 306 ? 6.384 -0.437 -19.981 1.00 68.50 306 ILE A N 1
ATOM 2451 C CA . ILE A 1 306 ? 6.745 0.548 -21.005 1.00 68.50 306 ILE A CA 1
ATOM 2452 C C . ILE A 1 306 ? 7.992 1.296 -20.533 1.00 68.50 306 ILE A C 1
ATOM 2454 O O . ILE A 1 306 ? 7.998 1.839 -19.428 1.00 68.50 306 ILE A O 1
ATOM 2458 N N . ASN A 1 307 ? 9.012 1.356 -21.388 1.00 65.19 307 ASN A N 1
ATOM 2459 C CA . ASN A 1 307 ? 10.167 2.233 -21.198 1.00 65.19 307 ASN A CA 1
ATOM 2460 C C . ASN A 1 307 ? 9.776 3.653 -21.632 1.00 65.19 307 ASN A C 1
ATOM 2462 O O . ASN A 1 307 ? 9.254 3.825 -22.737 1.00 65.19 307 ASN A O 1
ATOM 2466 N N . ILE A 1 308 ? 9.987 4.626 -20.751 1.00 54.03 308 ILE A N 1
ATOM 2467 C CA . ILE A 1 308 ? 9.636 6.044 -20.896 1.00 54.03 308 ILE A CA 1
ATOM 2468 C C . ILE A 1 308 ? 10.878 6.845 -21.284 1.00 54.03 308 ILE A C 1
ATOM 2470 O O . ILE A 1 308 ? 11.955 6.591 -20.701 1.00 54.03 308 ILE A O 1
#

Foldseek 3Di:
DDPVVLCVLPVVQVVFWDPDFQQQVQFAWDADPVQRFTWGATPVQWIWTQDPVSSHTDTDPDRDRGDDDDDPQWAQKDALALPWIKGFDDPQWTFIQGPNDTHVPPIFGNKTFGWARFFDQVVNVDPVRLVVLVVLLVVLVVLLVVLVVVLVPDDLPDDDPVVNVVSVVVNVVSVVSNVVSVVSNVVSVVSCVVSNGDRGRADADPQRKTKMWHFPDDDLQTFIKIWIKHQDPVRHIDTQDMDTDVPHGPNPVRNDDVVVCCVVPVRHDHPQARWHWDDDDQWIWIAGSQKTWIARNNRRDTPDIDRD

pLDDT: mean 77.84, std 14.63, range [40.62, 98.19]

Secondary structure (DSSP, 8-state):
--HHHHHHH-GGGTTTB----GGGGGGTEEEETTTTEEEEEBTTS-EEEEPTTT--EEE-SS--SS-------EESEEESSSS-EEEEESSSEEEEEETTEEEEEEEEET-EEEEEEEEEETTTS-TTSSHHHHHHHHHHHHHHHHHHHHHHT---SS--HHHHHHHHHHHHHHHHHHHHHHHHHHHHHHHHHHHHTSEEEE---TTSEEEEEEESSSSTTPEEEEEEEEE-TTS-EEEEEEEEEEEEESSHHHH--THHHHHHHTT----TT-EEEEEETTEEEEEETTEEEEEETTT--EEEEEE-

Sequence (308 aa):
MSQEDIIRANPFFAGNLSQPEWNTVQRFYGFDVLKIAPMVSDNSGYVYYIDPVSLKAEKTTESIKAFEFDNNCISTSMNIDANTGINLQGSPRNNLSYAGRDIKEPSFLDGNFLKSSNIIYSDDADPKFLAPIREKITMYNHQIDSLNNLLENMDTASAGKNKMNSQMYSYRSIQRNIENLRRNIKYADDDIKRYSSVKLFEIVTNDNSVFVLSRSDVTDKAKAVISKVKLNEDSTVTLSWQTQLNEIYREPDKGFDKSSFEFVFSKGDPDLNTMRTVHYDNKLIFVFMLTATCIDTDTGNILWSINI

Radius of gyration: 26.99 Å; chains: 1; bounding box: 68×41×89 Å